Protein AF-0000000080646881 (afdb_homodimer)

Secondary structure (DSSP, 8-state):
-----HHHHHHTEEEEEEEEEEEEEESS--SSS-EEEEEEETTEEEEEEEHHHHHHHT------EEEEEEEETT----TTHHHHHHHHHHHTT---EEEE-SS-EEEEEEGGGHHHHHHHHHHHHHHHHHH-/-PPPPHHHHHHTEEEEEEEEEEEEEESS--SSS-EEEEEEETTEEEEEEEHHHHHHHT------EEEEEEEETT----TTHHHHHHHHHHHTT---EEEE-SS-EEEEEEGGGHHHHHHHHHHHHHHHHHH-

Nearest PDB structures (foldseek):
  1zvp-assembly1_A  TM=8.746E-01  e=1.236E-11  Vibrio cholerae
  1zvp-assembly2_B  TM=8.708E-01  e=2.633E-11  Vibrio cholerae
  1zvp-assembly2_C  TM=8.096E-01  e=7.080E-11  Vibrio cholerae
  1zvp-assembly1_D  TM=7.931E-01  e=1.064E-10  Vibrio cholerae
  1zhv-assembly1_A  TM=7.253E-01  e=2.414E-05  Agrobacterium fabrum str. C58

Organism: NCBI:txid888439

InterPro domains:
  IPR018717 Domain of unknown function DUF2241 [PF10000] (5-64)
  IPR027795 CASTOR, ACT domain [PF13840] (68-123)
  IPR045865 ACT-like domain [SSF55021] (4-60)
  IPR045865 ACT-like domain [SSF55021] (65-125)

Sequence (264 aa):
MSPINLDQMLARLDAKIQGEYIYLVSSRIPKDVHVFATVAEDEGTTCVIAREDAEAAGYQITDIYTRITLRVESSPQAVGLTSAVAQALSARSIPCNVIAGFYHDHIFVPKRMTDDAIELLRDLSKQAQGWLMSPINLDQMLARLDAKIQGEYIYLVSSRIPKDVHVFATVAEDEGTTCVIAREDAEAAGYQITDIYTRITLRVESSPQAVGLTSAVAQALSARSIPCNVIAGFYHDHIFVPKRMTDDAIELLRDLSKQAQGWL

Radius of gyration: 17.88 Å; Cα contacts (8 Å, |Δi|>4): 532; chains: 2; bounding box: 49×45×44 Å

Solvent-accessible surface area (backbone atoms only — not comparable to full-atom values): 14361 Å² total; per-residue (Å²): 129,80,74,79,48,60,54,57,45,36,39,41,48,46,77,38,80,74,50,49,28,30,81,40,77,35,93,62,83,72,83,89,43,61,61,40,30,38,28,59,47,96,93,38,29,23,34,33,26,38,40,70,42,38,52,75,72,64,48,87,81,83,65,54,23,28,34,34,38,47,38,43,72,96,39,76,95,58,66,47,54,66,29,52,51,40,37,56,34,37,77,69,71,40,51,69,44,40,42,49,44,83,82,41,41,33,35,34,28,49,46,93,44,43,69,61,49,54,51,49,54,51,49,49,16,51,54,28,49,70,76,102,127,78,77,80,49,60,53,56,46,35,38,41,49,47,76,39,80,74,51,49,27,30,82,42,76,35,92,61,82,72,83,88,43,63,61,40,29,38,30,58,47,97,93,38,29,23,33,33,26,39,39,70,43,37,52,75,72,64,50,89,82,83,63,53,22,29,34,33,37,47,37,44,73,97,43,75,92,59,68,46,54,66,27,51,51,41,37,56,35,37,77,69,71,42,50,67,43,41,41,51,45,83,74,40,42,33,34,35,30,48,47,92,43,42,68,62,50,55,51,49,53,50,49,51,15,52,51,26,49,70,74,103

pLDDT: mean 90.19, std 11.17, range [36.62, 98.62]

Structure (mmCIF, N/CA/C/O backbone):
data_AF-0000000080646881-model_v1
#
loop_
_entity.id
_entity.type
_entity.pdbx_description
1 polymer 'Uncharacterized protein'
#
loop_
_atom_site.group_PDB
_atom_site.id
_atom_site.type_symbol
_atom_site.label_atom_id
_atom_site.label_alt_id
_atom_site.label_comp_id
_atom_site.label_asym_id
_atom_site.label_entity_id
_atom_site.label_seq_id
_atom_site.pdbx_PDB_ins_code
_atom_site.Cartn_x
_atom_site.Cartn_y
_atom_site.Cartn_z
_atom_site.occupancy
_atom_site.B_iso_or_equiv
_atom_site.auth_seq_id
_atom_site.auth_comp_id
_atom_site.auth_asym_id
_atom_site.auth_atom_id
_atom_site.pdbx_PDB_model_num
ATOM 1 N N . MET A 1 1 ? -4.984 -14.445 -24.844 1 39.31 1 MET A N 1
ATOM 2 C CA . MET A 1 1 ? -3.914 -13.453 -24.828 1 39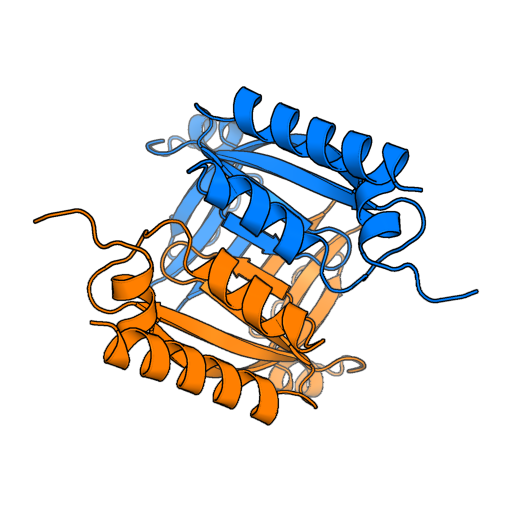.31 1 MET A CA 1
ATOM 3 C C . MET A 1 1 ? -2.977 -13.695 -23.656 1 39.31 1 MET A C 1
ATOM 5 O O . MET A 1 1 ? -3.424 -14.031 -22.562 1 39.31 1 MET A O 1
ATOM 9 N N . SER A 1 2 ? -1.68 -13.922 -24.016 1 50.12 2 SER A N 1
ATOM 10 C CA . SER A 1 2 ? -0.683 -14.289 -23.016 1 50.12 2 SER A CA 1
ATOM 11 C C . SER A 1 2 ? -0.692 -13.312 -21.844 1 50.12 2 SER A C 1
ATOM 13 O O . SER A 1 2 ? -0.994 -12.133 -22.016 1 50.12 2 SER A O 1
ATOM 15 N N . PRO A 1 3 ? -0.719 -13.711 -20.672 1 59.38 3 PRO A N 1
ATOM 16 C CA . PRO A 1 3 ? -0.721 -12.812 -19.531 1 59.38 3 PRO A CA 1
ATOM 17 C C . PRO A 1 3 ? 0.369 -11.742 -19.609 1 59.38 3 PRO A C 1
ATOM 19 O O . PRO A 1 3 ? 1.454 -12.008 -20.125 1 59.38 3 PRO A O 1
ATOM 22 N N . ILE A 1 4 ? -0.128 -10.5 -19.609 1 63.47 4 ILE A N 1
ATOM 23 C CA . ILE A 1 4 ? 0.809 -9.383 -19.656 1 63.47 4 ILE A CA 1
ATOM 24 C C . ILE A 1 4 ? 1.905 -9.586 -18.625 1 63.47 4 ILE A C 1
ATOM 26 O O . ILE A 1 4 ? 1.622 -9.938 -17.469 1 63.47 4 ILE A O 1
ATOM 30 N N . ASN A 1 5 ? 3.104 -9.742 -19.172 1 81.88 5 ASN A N 1
ATOM 31 C CA . ASN A 1 5 ? 4.215 -9.859 -18.234 1 81.88 5 ASN A CA 1
ATOM 32 C C . ASN A 1 5 ? 4.625 -8.5 -17.672 1 81.88 5 ASN A C 1
ATOM 34 O O . ASN A 1 5 ? 4.039 -7.477 -18.031 1 81.88 5 ASN A O 1
ATOM 38 N N . LEU A 1 6 ? 5.48 -8.453 -16.734 1 86.06 6 LEU A N 1
ATOM 39 C CA . LEU A 1 6 ? 5.879 -7.262 -15.992 1 86.06 6 LEU A CA 1
ATOM 40 C C . LEU A 1 6 ? 6.383 -6.176 -16.938 1 86.06 6 LEU A C 1
ATOM 42 O O . LEU A 1 6 ? 6.039 -5.004 -16.781 1 86.06 6 LEU A O 1
ATOM 46 N N . ASP A 1 7 ? 7.238 -6.582 -17.906 1 88 7 ASP A N 1
ATOM 47 C CA . ASP A 1 7 ? 7.797 -5.613 -18.844 1 88 7 ASP A CA 1
ATOM 48 C C . ASP A 1 7 ? 6.695 -4.918 -19.641 1 88 7 ASP A C 1
ATOM 50 O O . ASP A 1 7 ? 6.766 -3.711 -19.891 1 88 7 ASP A O 1
ATOM 54 N N . GLN A 1 8 ? 5.75 -5.664 -19.984 1 88.19 8 GLN A N 1
ATOM 55 C CA . GLN A 1 8 ? 4.621 -5.094 -20.703 1 88.19 8 GLN A CA 1
ATOM 56 C C . GLN A 1 8 ? 3.822 -4.137 -19.828 1 88.19 8 GLN A C 1
ATOM 58 O O . GLN A 1 8 ? 3.385 -3.08 -20.281 1 88.19 8 GLN A O 1
ATOM 63 N N . MET A 1 9 ? 3.658 -4.527 -18.578 1 88 9 MET A N 1
ATOM 64 C CA . MET A 1 9 ? 2.934 -3.672 -17.641 1 88 9 MET A CA 1
ATOM 65 C C . MET A 1 9 ? 3.674 -2.357 -17.422 1 88 9 MET A C 1
ATOM 67 O O . MET A 1 9 ? 3.068 -1.284 -17.453 1 88 9 MET A O 1
ATOM 71 N N . LEU A 1 10 ? 4.988 -2.441 -17.312 1 91 10 LEU A N 1
ATOM 72 C CA . LEU A 1 10 ? 5.812 -1.263 -17.062 1 91 10 LEU A CA 1
ATOM 73 C C . LEU A 1 10 ? 5.812 -0.335 -18.266 1 91 10 LEU A C 1
ATOM 75 O O . LEU A 1 10 ? 5.805 0.889 -18.125 1 91 10 LEU A O 1
ATOM 79 N N . ALA A 1 11 ? 5.785 -0.956 -19.406 1 91.75 11 ALA A N 1
ATOM 80 C CA . ALA A 1 11 ? 5.812 -0.173 -20.641 1 91.75 11 ALA A CA 1
ATOM 81 C C . ALA A 1 11 ? 4.543 0.66 -20.797 1 91.75 11 ALA A C 1
ATOM 83 O O . ALA A 1 11 ? 4.543 1.683 -21.484 1 91.75 11 ALA A O 1
ATOM 84 N N . ARG A 1 12 ? 3.537 0.153 -20.109 1 89.88 12 ARG A N 1
ATOM 85 C CA . ARG A 1 12 ? 2.246 0.82 -20.234 1 89.88 12 ARG A CA 1
ATOM 86 C C . ARG A 1 12 ? 1.919 1.621 -18.984 1 89.88 12 ARG A C 1
ATOM 88 O O . ARG A 1 12 ? 0.794 2.098 -18.828 1 89.88 12 ARG A O 1
ATOM 95 N N . LEU A 1 13 ? 2.881 1.751 -18.125 1 91.75 13 LEU A N 1
ATOM 96 C CA . LEU A 1 13 ? 2.684 2.469 -16.875 1 91.75 13 LEU A CA 1
ATOM 97 C C . LEU A 1 13 ? 2.387 3.941 -17.125 1 91.75 13 LEU A C 1
ATOM 99 O O . LEU A 1 13 ? 3.148 4.621 -17.828 1 91.75 13 LEU A O 1
ATOM 103 N N . ASP A 1 14 ? 1.276 4.402 -16.672 1 93.06 14 ASP A N 1
ATOM 104 C CA . ASP A 1 14 ? 0.88 5.809 -16.656 1 93.06 14 ASP A CA 1
ATOM 105 C C . ASP A 1 14 ? 0.831 6.352 -15.227 1 93.06 14 ASP A C 1
ATOM 107 O O . ASP A 1 14 ? -0.216 6.312 -14.578 1 93.06 14 ASP A O 1
ATOM 111 N N . ALA A 1 15 ? 1.979 6.938 -14.766 1 95.06 15 ALA A N 1
ATOM 112 C CA . ALA A 1 15 ? 2.084 7.531 -13.438 1 95.06 15 ALA A CA 1
ATOM 113 C C . ALA A 1 15 ? 1.629 8.984 -13.453 1 95.06 15 ALA A C 1
ATOM 115 O O . ALA A 1 15 ? 2.156 9.805 -14.211 1 95.06 15 ALA A O 1
ATOM 116 N N . LYS A 1 16 ? 0.647 9.328 -12.602 1 96.38 16 LYS A N 1
ATOM 117 C CA . LYS A 1 16 ? 0.09 10.672 -12.602 1 96.38 16 LYS A CA 1
ATOM 118 C C . LYS A 1 16 ? 0.148 11.289 -11.203 1 96.38 16 LYS A C 1
ATOM 120 O O . LYS A 1 16 ? -0.252 10.656 -10.227 1 96.38 16 LYS A O 1
ATOM 125 N N . ILE A 1 17 ? 0.619 12.477 -11.195 1 98.06 17 ILE A N 1
ATOM 126 C CA . ILE A 1 17 ? 0.58 13.227 -9.953 1 98.06 17 ILE A CA 1
ATOM 127 C C . ILE A 1 17 ? -0.851 13.68 -9.664 1 98.06 17 ILE A C 1
ATOM 129 O O . ILE A 1 17 ? -1.515 14.25 -10.531 1 98.06 17 ILE A O 1
ATOM 133 N N . GLN A 1 18 ? -1.296 13.375 -8.398 1 97.62 18 GLN A N 1
ATOM 134 C CA . GLN A 1 18 ? -2.693 13.648 -8.078 1 97.62 18 GLN A CA 1
ATOM 135 C C . GLN A 1 18 ? -2.811 14.586 -6.879 1 97.62 18 GLN A C 1
ATOM 137 O O . GLN A 1 18 ? -3.846 14.625 -6.215 1 97.62 18 GLN A O 1
ATOM 142 N N . GLY A 1 19 ? -1.722 15.32 -6.52 1 97.5 19 GLY A N 1
ATOM 143 C CA . GLY A 1 19 ? -1.833 16.328 -5.473 1 97.5 19 GLY A CA 1
ATOM 144 C C . GLY A 1 19 ? -0.954 16.031 -4.273 1 97.5 19 GLY A C 1
ATOM 145 O O . GLY A 1 19 ? -0.146 15.102 -4.301 1 97.5 19 GLY A O 1
ATOM 146 N N . GLU A 1 20 ? -1.084 16.906 -3.273 1 98.25 20 GLU A N 1
ATOM 147 C CA . GLU A 1 20 ? -0.304 16.812 -2.043 1 98.25 20 GLU A CA 1
ATOM 148 C C . GLU A 1 20 ? -1.178 16.391 -0.866 1 98.25 20 GLU A C 1
ATOM 150 O O . GLU A 1 20 ? -2.324 16.828 -0.747 1 98.25 20 GLU A O 1
ATOM 155 N N . TYR A 1 21 ? -0.575 15.578 -0.083 1 98.25 21 TYR A N 1
ATOM 156 C CA . TYR A 1 21 ? -1.345 14.984 1.002 1 98.25 21 TYR A CA 1
ATOM 157 C C . TYR A 1 21 ? -0.527 14.93 2.287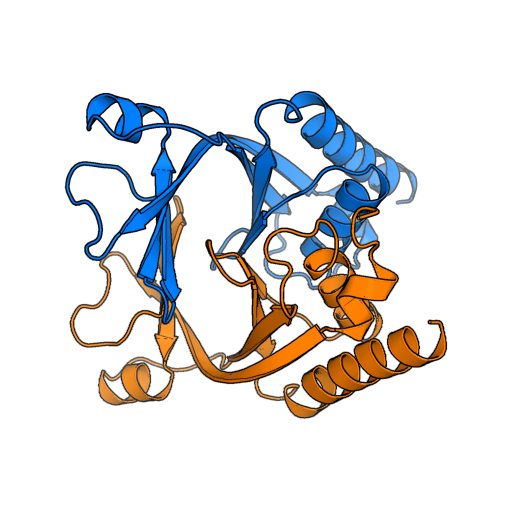 1 98.25 21 TYR A C 1
ATOM 159 O O . TYR A 1 21 ? 0.698 15.07 2.256 1 98.25 21 TYR A O 1
ATOM 167 N N . ILE A 1 22 ? -1.232 14.734 3.439 1 97 22 ILE A N 1
ATOM 168 C CA . ILE A 1 22 ? -0.615 14.5 4.742 1 97 22 ILE A CA 1
ATOM 169 C C . ILE A 1 22 ? -1.229 13.266 5.391 1 97 22 ILE A C 1
ATOM 171 O O . ILE A 1 22 ? -2.342 12.859 5.047 1 97 22 ILE A O 1
ATOM 175 N N . TYR A 1 23 ? -0.431 12.617 6.227 1 96.06 23 TYR A N 1
ATOM 176 C CA . TYR A 1 23 ? -0.924 11.578 7.121 1 96.06 23 TYR A CA 1
ATOM 177 C C . TYR A 1 23 ? -1.263 12.148 8.492 1 96.06 23 TYR A C 1
ATOM 179 O O . TYR A 1 23 ? -0.406 12.734 9.156 1 96.06 23 TYR A O 1
ATOM 187 N N . LEU A 1 24 ? -2.482 12.008 8.828 1 93.56 24 LEU A N 1
ATOM 188 C CA . LEU A 1 24 ? -2.971 12.422 10.141 1 93.56 24 LEU A CA 1
ATOM 189 C C . LEU A 1 24 ? -3.492 11.227 10.93 1 93.56 24 LEU A C 1
ATOM 191 O O . LEU A 1 24 ? -4.188 10.375 10.375 1 93.56 24 LEU A O 1
ATOM 195 N N . VAL A 1 25 ? -3.064 11.109 12.18 1 92.88 25 VAL A N 1
ATOM 196 C CA . VAL A 1 25 ? -3.641 10.086 13.047 1 92.88 25 VAL A CA 1
ATOM 197 C C . VAL A 1 25 ? -4.707 10.711 13.945 1 92.88 25 VAL A C 1
ATOM 199 O O . VAL A 1 25 ? -4.461 11.742 14.586 1 92.88 25 VAL A O 1
ATOM 202 N N . SER A 1 26 ? -5.824 10.164 13.844 1 88.75 26 SER A N 1
ATOM 203 C CA . SER A 1 26 ? -6.934 10.695 14.617 1 88.75 26 SER A CA 1
ATOM 204 C C . SER A 1 26 ? -7.801 9.578 15.188 1 88.75 26 SER A C 1
ATOM 206 O O . SER A 1 26 ? -7.77 8.445 14.695 1 88.75 26 SER A O 1
ATOM 208 N N . SER A 1 27 ? -8.492 9.875 16.25 1 85.25 27 SER A N 1
ATOM 209 C CA . SER A 1 27 ? -9.445 8.938 16.828 1 85.25 27 SER A CA 1
ATOM 210 C C . SER A 1 27 ? -10.742 8.906 16.031 1 85.25 27 SER A C 1
ATOM 212 O O . SER A 1 27 ? -11.492 7.926 16.078 1 85.25 27 SER A O 1
ATOM 214 N N . ARG A 1 28 ? -11.047 10.023 15.422 1 81.94 28 ARG A N 1
ATOM 215 C CA . ARG A 1 28 ? -12.227 10.109 14.578 1 81.94 28 ARG A CA 1
ATOM 216 C C . ARG A 1 28 ? -11.867 10.625 13.188 1 81.94 28 ARG A C 1
ATOM 218 O O . ARG A 1 28 ? -11.023 11.516 13.047 1 81.94 28 ARG A O 1
ATOM 225 N N . ILE A 1 29 ? -12.508 10.039 12.164 1 81.94 29 ILE A N 1
ATOM 226 C CA . ILE A 1 29 ? -12.297 10.508 10.797 1 81.94 29 ILE A CA 1
ATOM 227 C C . ILE A 1 29 ? -12.844 11.922 10.648 1 81.94 29 ILE A C 1
ATOM 229 O O . ILE A 1 29 ? -14.008 12.18 10.953 1 81.94 29 ILE A O 1
ATOM 233 N N . PRO A 1 30 ? -11.992 12.773 10.219 1 84.38 30 PRO A N 1
ATOM 234 C CA . PRO A 1 30 ? -12.477 14.141 10.008 1 84.38 30 PRO A CA 1
ATOM 235 C C . PRO A 1 30 ? -13.625 14.211 9.008 1 84.38 30 PRO A C 1
ATOM 237 O O . PRO A 1 30 ? -13.602 13.523 7.98 1 84.38 30 PRO A O 1
ATOM 240 N N . LYS A 1 31 ? -14.656 15.016 9.297 1 80.44 31 LYS A N 1
ATOM 241 C CA . LYS A 1 31 ? -15.844 15.078 8.445 1 80.44 31 LYS A CA 1
ATOM 242 C C . LYS A 1 31 ? -15.789 16.281 7.516 1 80.44 31 LYS A C 1
ATOM 244 O O . LYS A 1 31 ? -16.484 16.328 6.504 1 80.44 31 LYS A O 1
ATOM 249 N N . ASP A 1 32 ? -14.961 17.188 7.734 1 83.5 32 ASP A N 1
ATOM 250 C CA . ASP A 1 32 ? -14.992 18.438 6.977 1 83.5 32 ASP A CA 1
ATOM 251 C C . ASP A 1 32 ? -13.82 18.531 6.008 1 83.5 32 ASP A C 1
ATOM 253 O O . ASP A 1 32 ? -13.477 19.609 5.531 1 83.5 32 ASP A O 1
ATOM 257 N N . VAL A 1 33 ? -13.203 17.422 5.824 1 88.56 33 VAL A N 1
ATOM 258 C CA . VAL A 1 33 ? -12.078 17.422 4.898 1 88.56 33 VAL A CA 1
ATOM 259 C C . VAL A 1 33 ? -12.195 16.234 3.941 1 88.56 33 VAL A C 1
ATOM 261 O O . VAL A 1 33 ? -12.883 15.258 4.234 1 88.56 33 VAL A O 1
ATOM 264 N N . HIS A 1 34 ? -11.555 16.344 2.805 1 90.69 34 HIS A N 1
ATOM 265 C CA . HIS A 1 34 ? -11.461 15.234 1.873 1 90.69 34 HIS A CA 1
ATOM 266 C C . HIS A 1 34 ? -10.453 14.195 2.354 1 90.69 34 HIS A C 1
ATOM 268 O O . HIS A 1 34 ? -9.25 14.453 2.365 1 90.69 34 HIS A O 1
ATOM 274 N N . VAL A 1 35 ? -10.93 13.078 2.777 1 94.94 35 VAL A N 1
ATOM 275 C CA . VAL A 1 35 ? -10.078 11.969 3.197 1 94.94 35 VAL A CA 1
ATOM 276 C C . VAL A 1 35 ? -9.898 10.992 2.039 1 94.94 35 VAL A C 1
ATOM 278 O O . VAL A 1 35 ? -10.859 10.344 1.612 1 94.94 35 VAL A O 1
ATOM 281 N N . PHE A 1 36 ? -8.734 10.906 1.58 1 97.31 36 PHE A N 1
ATOM 282 C CA . PHE A 1 36 ? -8.461 10.031 0.447 1 97.31 36 PHE A CA 1
ATOM 283 C C . PHE A 1 36 ? -8.414 8.57 0.889 1 97.31 36 PHE A C 1
ATOM 285 O O . PHE A 1 36 ? -8.922 7.691 0.189 1 97.31 36 PHE A O 1
ATOM 292 N N . ALA A 1 37 ? -7.809 8.344 2.039 1 97.88 37 ALA A N 1
ATOM 293 C CA . ALA A 1 37 ? -7.672 6.98 2.545 1 97.88 37 ALA A CA 1
ATOM 294 C C . ALA A 1 37 ? -7.668 6.961 4.07 1 97.88 37 ALA A C 1
ATOM 296 O O . ALA A 1 37 ? -7.262 7.934 4.711 1 97.88 37 ALA A O 1
ATOM 297 N N . THR A 1 38 ? -8.125 5.914 4.641 1 97.06 38 THR A N 1
ATOM 298 C CA . THR A 1 38 ? -8.008 5.645 6.066 1 97.06 38 THR A CA 1
ATOM 299 C C . THR A 1 38 ? -7.414 4.258 6.309 1 97.06 38 THR A C 1
ATOM 301 O O . THR A 1 38 ? -7.566 3.359 5.48 1 97.06 38 THR A O 1
ATOM 304 N N . VAL A 1 39 ? -6.734 4.121 7.371 1 97.62 39 VAL A N 1
ATOM 305 C CA . VAL A 1 39 ? -6.246 2.838 7.871 1 97.62 39 VAL A CA 1
ATOM 306 C C . VAL A 1 39 ? -6.492 2.744 9.375 1 97.62 39 VAL A C 1
ATOM 308 O O . VAL A 1 39 ? -5.926 3.512 10.156 1 97.62 39 VAL A O 1
ATOM 311 N N . ALA A 1 40 ? -7.324 1.759 9.781 1 96.38 40 ALA A N 1
ATOM 312 C CA . ALA A 1 40 ? -7.656 1.574 11.195 1 96.38 40 ALA A CA 1
ATOM 313 C C . ALA A 1 40 ? -6.633 0.679 11.883 1 96.38 40 ALA A C 1
ATOM 315 O O . ALA A 1 40 ? -6.73 -0.549 11.82 1 96.38 40 ALA A O 1
ATOM 316 N N . GLU A 1 41 ? -5.66 1.257 12.531 1 94 41 GLU A N 1
ATOM 317 C CA . GLU A 1 41 ? -4.645 0.516 13.273 1 94 41 GLU A CA 1
ATOM 318 C C . GLU A 1 41 ? -4.938 0.529 14.773 1 94 41 GLU A C 1
ATOM 320 O O . GLU A 1 41 ? -5.773 1.307 15.242 1 94 41 GLU A O 1
ATOM 325 N N . ASP A 1 42 ? -4.285 -0.355 15.469 1 91.62 42 ASP A N 1
ATOM 326 C CA . ASP A 1 42 ? -4.488 -0.441 16.906 1 91.62 42 ASP A CA 1
ATOM 327 C C . ASP A 1 42 ? -4.125 0.875 17.594 1 91.62 42 ASP A C 1
ATOM 329 O O . ASP A 1 42 ? -4.773 1.274 18.562 1 91.62 42 ASP A O 1
ATOM 333 N N . GLU A 1 43 ? -3.131 1.595 17.094 1 91.75 43 GLU A N 1
ATOM 334 C CA . GLU A 1 43 ? -2.6 2.814 17.688 1 91.75 43 GLU A CA 1
ATOM 335 C C . GLU A 1 43 ? -3.488 4.016 17.375 1 91.75 43 GLU A C 1
ATOM 337 O O . GLU A 1 43 ? -3.406 5.047 18.047 1 91.75 43 GLU A O 1
ATOM 342 N N . GLY A 1 44 ? -4.355 3.895 16.375 1 93.38 44 GLY A N 1
ATOM 343 C CA . GLY A 1 44 ? -5.227 4.957 15.898 1 93.38 44 GLY A CA 1
ATOM 344 C C . GLY A 1 44 ? -5.555 4.836 14.422 1 93.38 44 GLY A C 1
ATOM 345 O O . GLY A 1 44 ? -5.027 3.965 13.734 1 93.38 44 GLY A O 1
ATOM 346 N N . THR A 1 45 ? -6.461 5.684 14 1 95.19 45 THR A N 1
ATOM 347 C CA . THR A 1 45 ? -6.844 5.672 12.594 1 95.19 45 THR A CA 1
ATOM 348 C C . THR A 1 45 ? -6.004 6.668 11.797 1 95.19 45 THR A C 1
ATOM 350 O O . THR A 1 45 ? -5.977 7.859 12.109 1 95.19 45 THR A O 1
ATOM 353 N N . THR A 1 46 ? -5.281 6.145 10.828 1 96.44 46 THR A N 1
ATOM 354 C CA . THR A 1 46 ? -4.57 6.992 9.875 1 96.44 46 THR A CA 1
ATOM 355 C C . THR A 1 46 ? -5.539 7.59 8.859 1 96.44 46 THR A C 1
ATOM 357 O O . THR A 1 46 ? -6.367 6.875 8.289 1 96.44 46 THR A O 1
ATOM 360 N N . CYS A 1 47 ? -5.477 8.867 8.68 1 96.44 47 CYS A N 1
ATOM 361 C CA . CYS A 1 47 ? -6.219 9.562 7.637 1 96.44 47 CYS A CA 1
ATOM 362 C C . CYS A 1 47 ? -5.266 10.266 6.672 1 96.44 47 CYS A C 1
ATOM 364 O O . CYS A 1 47 ? -4.426 11.062 7.09 1 96.44 47 CYS A O 1
ATOM 366 N N . VAL A 1 48 ? -5.355 9.898 5.422 1 97.38 48 VAL A N 1
ATOM 367 C CA . VAL A 1 48 ? -4.609 10.57 4.367 1 97.38 48 VAL A CA 1
ATOM 368 C C . VAL A 1 48 ? -5.469 11.664 3.742 1 97.38 48 VAL A C 1
ATOM 370 O O . VAL A 1 48 ? -6.461 11.375 3.07 1 97.38 48 VAL A O 1
ATOM 373 N N . ILE A 1 49 ? -5.074 12.867 3.967 1 96.81 49 ILE A N 1
ATOM 374 C CA . ILE A 1 49 ? -5.941 14 3.658 1 96.81 49 ILE A CA 1
ATOM 375 C C . ILE A 1 49 ? -5.203 14.977 2.744 1 96.81 49 ILE A C 1
ATOM 377 O O . ILE A 1 49 ? -3.994 15.164 2.877 1 96.81 49 ILE A O 1
ATOM 381 N N . ALA A 1 50 ? -5.996 15.57 1.848 1 96.75 50 ALA A N 1
ATOM 382 C CA . ALA A 1 50 ? -5.41 16.594 0.993 1 96.75 50 ALA A CA 1
ATOM 383 C C . ALA A 1 50 ? -4.828 17.734 1.825 1 96.75 50 ALA A C 1
ATOM 385 O O . ALA A 1 50 ? -5.449 18.188 2.787 1 96.75 50 ALA A O 1
ATOM 386 N N . ARG A 1 51 ? -3.639 18.156 1.416 1 96.5 51 ARG A N 1
ATOM 387 C CA . ARG A 1 51 ? -2.924 19.188 2.162 1 96.5 51 ARG A CA 1
ATOM 388 C C . ARG A 1 51 ? -3.766 20.453 2.287 1 96.5 51 ARG A C 1
ATOM 390 O O . ARG A 1 51 ? -3.871 21.031 3.371 1 96.5 51 ARG A O 1
ATOM 397 N N . GLU A 1 52 ? -4.367 20.875 1.212 1 95.25 52 GLU A N 1
ATOM 398 C CA . GLU A 1 52 ? -5.148 22.109 1.205 1 95.25 52 GLU A CA 1
ATOM 399 C C . GLU A 1 52 ? -6.312 22.031 2.188 1 95.25 52 GLU A C 1
ATOM 401 O O . GLU A 1 52 ? -6.609 23 2.889 1 95.25 52 GLU A O 1
ATOM 406 N N . ASP A 1 53 ? -6.934 20.875 2.244 1 94.88 53 ASP A N 1
ATOM 407 C CA . ASP A 1 53 ? -8.039 20.688 3.172 1 94.88 53 ASP A CA 1
ATOM 408 C C . ASP A 1 53 ? -7.555 20.703 4.621 1 94.88 53 ASP A C 1
ATOM 410 O O . ASP A 1 53 ? -8.219 21.266 5.496 1 94.88 53 ASP A O 1
ATOM 414 N N . ALA A 1 54 ? -6.445 20.047 4.84 1 93.12 54 ALA A N 1
ATOM 415 C CA . ALA A 1 54 ? -5.863 20.016 6.18 1 93.12 54 ALA A CA 1
ATOM 416 C C . ALA A 1 54 ? -5.52 21.422 6.66 1 93.12 54 ALA A C 1
ATOM 418 O O . ALA A 1 54 ? -5.805 21.781 7.809 1 93.12 54 ALA A O 1
ATOM 419 N N . GLU A 1 55 ? -4.93 22.172 5.777 1 93 55 GLU A N 1
ATOM 420 C CA . GLU A 1 55 ? -4.574 23.562 6.105 1 93 55 GLU A CA 1
ATOM 421 C C . GLU A 1 55 ? -5.816 24.375 6.434 1 93 55 GLU A C 1
ATOM 423 O O . GLU A 1 55 ? -5.832 25.125 7.422 1 93 55 GLU A O 1
ATOM 428 N N . ALA A 1 56 ? -6.777 24.234 5.621 1 93.06 56 ALA A N 1
ATOM 429 C CA . ALA A 1 56 ? -8.016 24.969 5.816 1 93.06 56 ALA A CA 1
ATOM 430 C C . ALA A 1 56 ? -8.68 24.609 7.145 1 93.06 56 ALA A C 1
ATOM 432 O O . ALA A 1 56 ? -9.305 25.453 7.785 1 93.06 56 ALA A O 1
ATOM 433 N N . ALA A 1 57 ? -8.5 23.344 7.547 1 91.44 57 ALA A N 1
ATOM 434 C CA . ALA A 1 57 ? -9.117 22.859 8.781 1 91.44 57 ALA A CA 1
ATOM 435 C C . ALA A 1 57 ? -8.25 23.172 9.992 1 91.44 57 ALA A C 1
ATOM 437 O O . ALA A 1 57 ? -8.633 22.891 11.133 1 91.44 57 ALA A O 1
ATOM 438 N N . GLY A 1 58 ? -7.016 23.641 9.773 1 91.06 58 GLY A N 1
ATOM 439 C CA . GLY A 1 58 ? -6.172 24.125 10.859 1 91.06 58 GLY A CA 1
ATOM 440 C C . GLY A 1 58 ? -5.254 23.047 11.414 1 91.06 58 GLY A C 1
ATOM 441 O O . GLY A 1 58 ? -4.746 23.172 12.531 1 91.06 58 GLY A O 1
ATOM 442 N N . TYR A 1 59 ? -5.141 22.031 10.648 1 88.69 59 TYR A N 1
ATOM 443 C CA . TYR A 1 59 ? -4.219 21 11.102 1 88.69 59 TYR A CA 1
ATOM 444 C C . TYR A 1 59 ? -2.771 21.422 10.906 1 88.69 59 TYR A C 1
ATOM 446 O O . TYR A 1 59 ? -2.457 22.141 9.953 1 88.69 59 TYR A O 1
ATOM 4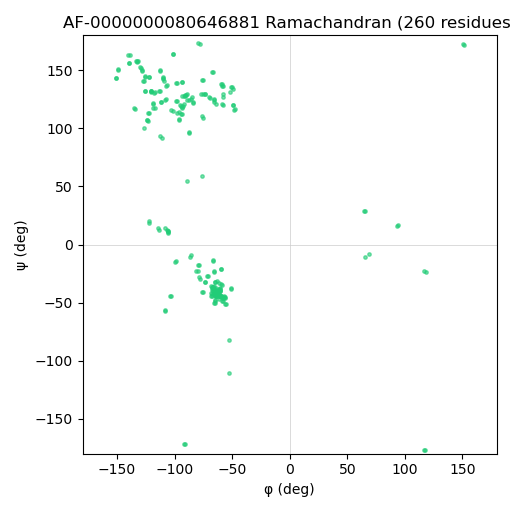54 N N . GLN A 1 60 ? -1.966 21.016 11.938 1 89.25 60 GLN A N 1
ATOM 455 C CA . GLN A 1 60 ? -0.534 21.234 11.758 1 89.25 60 GLN A CA 1
ATOM 456 C C . GLN A 1 60 ? 0.028 20.297 10.688 1 89.25 60 GLN A C 1
ATOM 458 O O . GLN A 1 60 ? -0.188 19.078 10.742 1 89.25 60 GLN A O 1
ATOM 463 N N . ILE A 1 61 ? 0.713 20.906 9.711 1 88.75 61 ILE A N 1
ATOM 464 C CA . ILE A 1 61 ? 1.275 20.141 8.609 1 88.75 61 ILE A CA 1
ATOM 465 C C . ILE A 1 61 ? 2.779 19.969 8.812 1 88.75 61 ILE A C 1
ATOM 467 O O . ILE A 1 61 ? 3.516 20.953 8.906 1 88.75 61 ILE A O 1
ATOM 471 N N . THR A 1 62 ? 3.242 18.812 8.992 1 85.88 62 THR A N 1
ATOM 472 C CA . THR A 1 62 ? 4.664 18.562 9.203 1 85.88 62 THR A CA 1
ATOM 473 C C . THR A 1 62 ? 5.285 17.891 7.984 1 85.88 62 THR A C 1
ATOM 475 O O . THR A 1 62 ? 6.238 18.406 7.398 1 85.88 62 THR A O 1
ATOM 478 N N . ASP A 1 63 ? 4.758 16.734 7.57 1 94.81 63 ASP A N 1
ATOM 479 C CA . ASP A 1 63 ? 5.254 16 6.414 1 94.81 63 ASP A CA 1
ATOM 480 C C . ASP A 1 63 ? 4.238 16.016 5.277 1 94.81 63 ASP A C 1
ATOM 482 O O . ASP A 1 63 ? 3.068 15.68 5.477 1 94.81 63 ASP A O 1
ATOM 486 N N . ILE A 1 64 ? 4.734 16.531 4.125 1 97.69 64 ILE A N 1
ATOM 487 C CA . ILE A 1 64 ? 3.879 16.578 2.943 1 97.69 64 ILE A CA 1
ATOM 488 C C . ILE A 1 64 ? 4.324 15.523 1.937 1 97.69 64 ILE A C 1
ATOM 490 O O . ILE A 1 64 ? 5.523 15.336 1.712 1 97.69 64 ILE A O 1
ATOM 494 N N . TYR A 1 65 ? 3.311 14.875 1.4 1 98.12 65 TYR A N 1
ATOM 495 C CA . TYR A 1 65 ? 3.572 13.844 0.402 1 98.12 65 TYR A CA 1
ATOM 496 C C . TYR A 1 65 ? 2.861 14.164 -0.908 1 98.12 65 TYR A C 1
ATOM 498 O O . TYR A 1 65 ? 1.759 14.719 -0.906 1 98.12 65 TYR A O 1
ATOM 506 N N . THR A 1 66 ? 3.512 13.836 -1.949 1 98.56 66 THR A N 1
ATOM 507 C CA . THR A 1 66 ? 2.859 13.836 -3.254 1 98.56 66 THR A CA 1
ATOM 508 C C . THR A 1 66 ? 2.264 12.469 -3.566 1 98.56 66 THR A C 1
ATOM 510 O O . THR A 1 66 ? 2.943 11.445 -3.445 1 98.56 66 THR A O 1
ATOM 513 N N . ARG A 1 67 ? 1.003 12.484 -3.918 1 98.56 67 ARG A N 1
ATOM 514 C CA . ARG A 1 67 ? 0.36 11.258 -4.375 1 98.56 67 ARG A CA 1
ATOM 515 C C . ARG A 1 67 ? 0.592 11.039 -5.867 1 98.56 67 ARG A C 1
ATOM 517 O O . ARG A 1 67 ? 0.354 11.938 -6.676 1 98.56 67 ARG A O 1
ATOM 524 N N . ILE A 1 68 ? 1.11 9.898 -6.219 1 97.88 68 ILE A N 1
ATOM 525 C CA . ILE A 1 68 ? 1.262 9.461 -7.605 1 97.88 68 ILE A CA 1
ATOM 526 C C . ILE A 1 68 ? 0.426 8.203 -7.844 1 97.88 68 ILE A C 1
ATOM 528 O O . ILE A 1 68 ? 0.641 7.176 -7.195 1 97.88 68 ILE A O 1
ATOM 532 N N . THR A 1 69 ? -0.537 8.234 -8.703 1 96.56 69 THR A N 1
ATOM 533 C CA . THR A 1 69 ? -1.379 7.094 -9.039 1 96.56 69 THR A CA 1
ATOM 534 C C . THR A 1 69 ? -0.786 6.312 -10.211 1 96.56 69 THR A C 1
ATOM 536 O O . THR A 1 69 ? -0.409 6.898 -11.227 1 96.56 69 THR A O 1
ATOM 539 N N . LEU A 1 70 ? -0.662 4.992 -10 1 94.31 70 LEU A N 1
ATOM 540 C CA . LEU A 1 70 ? -0.157 4.098 -11.039 1 94.31 70 LEU A CA 1
ATOM 541 C C . LEU A 1 70 ? -1.305 3.488 -11.836 1 94.31 70 LEU A C 1
ATOM 543 O O . LEU A 1 70 ? -2.125 2.75 -11.289 1 94.31 70 LEU A O 1
ATOM 547 N N . ARG A 1 71 ? -1.312 3.783 -13.086 1 89.31 71 ARG A N 1
ATOM 548 C CA . ARG A 1 71 ? -2.305 3.213 -13.992 1 89.31 71 ARG A CA 1
ATOM 549 C C . ARG A 1 71 ? -1.635 2.416 -15.102 1 89.31 71 ARG A C 1
ATOM 551 O O . ARG A 1 71 ? -0.554 2.781 -15.57 1 89.31 71 ARG A O 1
ATOM 558 N N . VAL A 1 72 ? -2.184 1.236 -15.258 1 82.69 72 VAL A N 1
ATOM 559 C CA . VAL A 1 72 ? -1.778 0.483 -16.438 1 82.69 72 VAL A CA 1
ATOM 560 C C . VAL A 1 72 ? -2.924 0.446 -17.438 1 82.69 72 VAL A C 1
ATOM 562 O O . VAL A 1 72 ? -4.051 0.078 -17.094 1 82.69 72 VAL A O 1
ATOM 565 N N . GLU A 1 73 ? -2.684 0.85 -18.516 1 74.06 73 GLU A N 1
ATOM 566 C CA . GLU A 1 73 ? -3.705 0.833 -19.562 1 74.06 73 GLU A CA 1
ATOM 567 C C . GLU A 1 73 ? -4.215 -0.583 -19.812 1 74.06 73 GLU A C 1
ATOM 569 O O . GLU A 1 73 ? -3.426 -1.516 -19.969 1 74.06 73 GLU A O 1
ATOM 574 N N . SER A 1 74 ? -5.508 -0.75 -19.812 1 58.19 74 SER A N 1
ATOM 575 C CA . SER A 1 74 ? -6.254 -1.93 -20.234 1 58.19 74 SER A CA 1
ATOM 576 C C . SER A 1 74 ? -5.98 -3.119 -19.328 1 58.19 74 SER A C 1
ATOM 578 O O . SER A 1 74 ? -6.312 -4.258 -19.656 1 58.19 74 SER A O 1
ATOM 580 N N . SER A 1 75 ? -5.066 -3.1 -18.484 1 56.53 75 SER A N 1
ATOM 581 C CA . SER A 1 75 ? -4.844 -4.277 -17.656 1 56.53 75 SER A CA 1
ATOM 582 C C . SER A 1 75 ? -4.93 -3.934 -16.172 1 56.53 75 SER A C 1
ATOM 584 O O . SER A 1 75 ? -4.293 -2.984 -15.711 1 56.53 75 SER A O 1
ATOM 586 N N . PRO A 1 76 ? -6.043 -4.391 -15.672 1 52.31 76 PRO A N 1
ATOM 587 C CA . PRO A 1 76 ? -6.027 -4.113 -14.234 1 52.31 76 PRO A CA 1
ATOM 588 C C . PRO A 1 76 ? -4.766 -4.633 -13.547 1 52.31 76 PRO A C 1
ATOM 590 O O . PRO A 1 76 ? -3.664 -4.145 -13.812 1 52.31 76 PRO A O 1
ATOM 593 N N . GLN A 1 77 ? -5.094 -5.785 -12.664 1 52.84 77 GLN A N 1
ATOM 594 C CA . GLN A 1 77 ? -4.445 -6.363 -11.492 1 52.84 77 GLN A CA 1
ATOM 595 C C . GLN A 1 77 ? -3.223 -7.18 -11.883 1 52.84 77 GLN A C 1
ATOM 597 O O . GLN A 1 77 ? -3.352 -8.297 -12.391 1 52.84 77 GLN A O 1
ATOM 602 N N . ALA A 1 78 ? -2.219 -6.496 -12.562 1 58.66 78 ALA A N 1
ATOM 603 C CA . ALA A 1 78 ? -1.111 -7.422 -12.797 1 58.66 78 ALA A CA 1
ATOM 604 C C . ALA A 1 78 ? -0.13 -7.398 -11.625 1 58.66 78 ALA A C 1
ATOM 606 O O . ALA A 1 78 ? 0.203 -6.332 -11.102 1 58.66 78 ALA A O 1
ATOM 607 N N . VAL A 1 79 ? 0.158 -8.492 -11.188 1 64.62 79 VAL A N 1
ATOM 608 C CA . VAL A 1 79 ? 1.07 -8.812 -10.094 1 64.62 79 VAL A CA 1
ATOM 609 C C . VAL A 1 79 ? 2.459 -8.258 -10.398 1 64.62 79 VAL A C 1
ATOM 611 O O . VAL A 1 79 ? 2.953 -8.391 -11.523 1 64.62 79 VAL A O 1
ATOM 614 N N . GLY A 1 80 ? 2.965 -7.422 -9.617 1 82.25 80 GLY A N 1
ATOM 615 C CA . GLY A 1 80 ? 4.379 -7.105 -9.711 1 82.25 80 GLY A CA 1
ATOM 616 C C . GLY A 1 80 ? 4.645 -5.648 -10.039 1 82.25 80 GLY A C 1
ATOM 617 O O . GLY A 1 80 ? 5.746 -5.145 -9.82 1 82.25 80 GLY A O 1
ATOM 618 N N . LEU A 1 81 ? 3.689 -4.945 -10.656 1 87.62 81 LEU A N 1
ATOM 619 C CA . LEU A 1 81 ? 3.953 -3.566 -11.055 1 87.62 81 LEU A CA 1
ATOM 620 C C . LEU A 1 81 ? 4.34 -2.717 -9.844 1 87.62 81 LEU A C 1
ATOM 622 O O . LEU A 1 81 ? 5.344 -2.002 -9.883 1 87.62 81 LEU A O 1
ATOM 626 N N . THR A 1 82 ? 3.562 -2.818 -8.812 1 88.94 82 THR A N 1
ATOM 627 C CA . THR A 1 82 ? 3.799 -2.01 -7.621 1 88.94 82 THR A CA 1
ATOM 628 C C . THR A 1 82 ? 5.137 -2.371 -6.98 1 88.94 82 THR A C 1
ATOM 630 O O . THR A 1 82 ? 5.875 -1.491 -6.531 1 88.94 82 THR A O 1
ATOM 633 N N . SER A 1 83 ? 5.469 -3.652 -6.965 1 91.62 83 SER A N 1
ATOM 634 C CA . SER A 1 83 ? 6.746 -4.094 -6.41 1 91.62 83 SER A CA 1
ATOM 635 C C . SER A 1 83 ? 7.918 -3.537 -7.207 1 91.62 83 SER A C 1
ATOM 637 O O . SER A 1 83 ? 8.914 -3.094 -6.633 1 91.62 83 SER A O 1
ATOM 639 N N . ALA A 1 84 ? 7.77 -3.537 -8.477 1 91.81 84 ALA A N 1
ATOM 640 C CA . ALA A 1 84 ? 8.828 -3.025 -9.344 1 91.81 84 ALA A CA 1
ATOM 641 C C . ALA A 1 84 ? 9.023 -1.525 -9.141 1 91.81 84 ALA A C 1
ATOM 643 O O . ALA A 1 84 ? 10.156 -1.048 -9.062 1 91.81 84 ALA A O 1
ATOM 644 N N . VAL A 1 85 ? 7.938 -0.845 -9.039 1 94.19 85 VAL A N 1
ATOM 645 C CA . VAL A 1 85 ? 7.973 0.601 -8.844 1 94.19 85 VAL A CA 1
ATOM 646 C C . VAL A 1 85 ? 8.602 0.925 -7.492 1 94.19 85 VAL A C 1
ATOM 648 O O . VAL A 1 85 ? 9.508 1.758 -7.402 1 94.19 85 VAL A O 1
ATOM 651 N N . ALA A 1 86 ? 8.148 0.249 -6.473 1 93.38 86 ALA A N 1
ATOM 652 C CA . ALA A 1 86 ? 8.68 0.481 -5.133 1 93.38 86 ALA A CA 1
ATOM 653 C C . ALA A 1 86 ? 10.172 0.183 -5.07 1 93.38 86 ALA A C 1
ATOM 655 O O . ALA A 1 86 ? 10.938 0.918 -4.438 1 93.38 86 ALA A O 1
ATOM 656 N N . GLN A 1 87 ? 10.578 -0.826 -5.762 1 92.62 87 GLN A N 1
ATOM 657 C CA . GLN A 1 87 ? 11.984 -1.198 -5.785 1 92.62 87 GLN A CA 1
ATOM 658 C C . GLN A 1 87 ? 12.82 -0.149 -6.516 1 92.62 87 GLN A C 1
ATOM 660 O O . GLN A 1 87 ? 13.922 0.193 -6.074 1 92.62 87 GLN A O 1
ATOM 665 N N . ALA A 1 88 ? 12.32 0.271 -7.59 1 94.44 88 ALA A N 1
ATOM 666 C CA . ALA A 1 88 ? 13.031 1.289 -8.359 1 94.44 88 ALA A CA 1
ATOM 667 C C . ALA A 1 88 ? 13.234 2.557 -7.535 1 94.44 88 ALA A C 1
ATOM 669 O O . ALA A 1 88 ? 14.328 3.127 -7.52 1 94.44 88 ALA A O 1
ATOM 670 N N . LEU A 1 89 ? 12.219 2.998 -6.844 1 95.62 89 LEU A N 1
ATOM 671 C CA . LEU A 1 89 ? 12.312 4.188 -6.004 1 95.62 89 LEU A CA 1
ATOM 672 C C . LEU A 1 89 ? 13.297 3.975 -4.863 1 95.62 89 LEU A C 1
ATOM 674 O O . LEU A 1 89 ? 14.156 4.828 -4.609 1 95.62 89 LEU A O 1
ATOM 678 N N . SER A 1 90 ? 13.211 2.844 -4.25 1 93 90 SER A N 1
ATOM 679 C CA . SER A 1 90 ? 14.094 2.52 -3.133 1 93 90 SER A CA 1
ATOM 680 C C . SER A 1 90 ? 15.555 2.49 -3.568 1 93 90 SER A C 1
ATOM 682 O O . SER A 1 90 ? 16.438 2.945 -2.836 1 93 90 SER A O 1
ATOM 684 N N . ALA A 1 91 ? 15.82 1.942 -4.727 1 91.56 91 ALA A N 1
ATOM 685 C CA . ALA A 1 91 ? 17.172 1.854 -5.258 1 91.56 91 ALA A CA 1
ATOM 686 C C . ALA A 1 91 ? 17.797 3.24 -5.426 1 91.56 91 ALA A C 1
ATOM 688 O O . ALA A 1 91 ? 19.016 3.383 -5.441 1 91.56 91 ALA A O 1
ATOM 689 N N . ARG A 1 92 ? 16.953 4.242 -5.496 1 93.44 92 ARG A N 1
ATOM 690 C CA . ARG A 1 92 ? 17.406 5.621 -5.613 1 93.44 92 ARG A CA 1
ATOM 691 C C . ARG A 1 92 ? 17.219 6.375 -4.305 1 93.44 92 ARG A C 1
ATOM 693 O O . ARG A 1 92 ? 17.281 7.605 -4.273 1 93.44 92 ARG A O 1
ATOM 700 N N . SER A 1 93 ? 16.922 5.648 -3.266 1 91.88 93 SER A N 1
ATOM 701 C CA . SER A 1 93 ? 16.766 6.199 -1.922 1 91.88 93 SER A CA 1
ATOM 702 C C . SER A 1 93 ? 15.57 7.156 -1.853 1 91.88 93 SER A C 1
ATOM 704 O O . SER A 1 93 ? 15.617 8.156 -1.137 1 91.88 93 SER A O 1
ATOM 706 N N . ILE A 1 94 ? 14.586 6.93 -2.67 1 94.06 94 ILE A N 1
ATOM 707 C CA . ILE A 1 94 ? 13.328 7.664 -2.572 1 94.06 94 ILE A CA 1
ATOM 708 C C . ILE A 1 94 ? 12.32 6.844 -1.772 1 94.06 94 ILE A C 1
ATOM 710 O O . ILE A 1 94 ? 11.82 5.824 -2.25 1 94.06 94 ILE A O 1
ATOM 714 N N . PRO A 1 95 ? 12.039 7.273 -0.559 1 92.94 95 PRO A N 1
ATOM 715 C CA . PRO A 1 95 ? 11.016 6.547 0.205 1 92.94 95 PRO A CA 1
ATOM 716 C C . PRO A 1 95 ? 9.617 6.691 -0.391 1 92.94 95 PRO A C 1
ATOM 718 O O . PRO A 1 95 ? 9.312 7.707 -1.021 1 92.94 95 PRO A O 1
ATOM 721 N N . CYS A 1 96 ? 8.836 5.684 -0.229 1 94 96 CYS A N 1
ATOM 722 C CA . CYS A 1 96 ? 7.453 5.805 -0.672 1 94 96 CYS A CA 1
ATOM 723 C C . CYS A 1 96 ? 6.535 4.934 0.17 1 94 96 CYS A C 1
ATOM 725 O O . CYS A 1 96 ? 6.918 3.838 0.586 1 94 96 CYS A O 1
ATOM 727 N N . ASN A 1 97 ? 5.359 5.43 0.415 1 95.31 97 ASN A N 1
ATOM 728 C CA . ASN A 1 97 ? 4.238 4.652 0.936 1 95.31 97 ASN A CA 1
ATOM 729 C C . ASN A 1 97 ? 3.291 4.223 -0.178 1 95.31 97 ASN A C 1
ATOM 731 O O . ASN A 1 97 ? 3.043 4.98 -1.117 1 95.31 97 ASN A O 1
ATOM 735 N N . VAL A 1 98 ? 2.854 3.021 -0.074 1 95.94 98 VAL A N 1
ATOM 736 C CA . VAL A 1 98 ? 1.92 2.516 -1.074 1 95.94 98 VAL A CA 1
ATOM 737 C C . VAL A 1 98 ? 0.553 2.283 -0.433 1 95.94 98 VAL A C 1
ATOM 739 O O . VAL A 1 98 ? 0.462 1.747 0.673 1 95.94 98 VAL A O 1
ATOM 742 N N . ILE A 1 99 ? -0.483 2.732 -1.034 1 97.19 99 ILE A N 1
ATOM 743 C CA . ILE A 1 99 ? -1.863 2.41 -0.687 1 97.19 99 ILE A CA 1
ATOM 744 C C . ILE A 1 99 ? -2.584 1.847 -1.908 1 97.19 99 ILE A C 1
ATOM 746 O O . ILE A 1 99 ? -2.898 2.584 -2.846 1 97.19 99 ILE A O 1
ATOM 750 N N . ALA A 1 100 ? -2.809 0.566 -1.859 1 95.88 100 ALA A N 1
ATOM 751 C CA . ALA A 1 100 ? -3.498 -0.111 -2.953 1 95.88 100 ALA A CA 1
ATOM 752 C C . ALA A 1 100 ? -5.012 0.014 -2.807 1 95.88 100 ALA A C 1
ATOM 754 O O . ALA A 1 100 ? -5.574 -0.358 -1.774 1 95.88 100 ALA A O 1
ATOM 755 N N . GLY A 1 101 ? -5.676 0.547 -3.766 1 95.06 101 GLY A N 1
ATOM 756 C CA . GLY A 1 101 ? -7.121 0.479 -3.896 1 95.06 101 GLY A CA 1
ATOM 757 C C . GLY A 1 101 ? -7.59 -0.704 -4.723 1 95.06 101 GLY A C 1
ATOM 758 O O . GLY A 1 101 ? -6.82 -1.632 -4.98 1 95.06 101 GLY A O 1
ATOM 759 N N . PHE A 1 102 ? -8.859 -0.694 -5.004 1 92.38 102 PHE A N 1
ATOM 760 C CA . PHE A 1 102 ? -9.43 -1.715 -5.879 1 92.38 102 PHE A CA 1
ATOM 761 C C . PHE A 1 102 ? -9.039 -1.461 -7.328 1 92.38 102 PHE A C 1
ATOM 763 O O . PHE A 1 102 ? -8.766 -2.402 -8.078 1 92.38 102 PHE A O 1
ATOM 770 N N . TYR A 1 103 ? -8.891 -0.235 -7.707 1 91.88 103 TYR A N 1
ATOM 771 C CA . TYR A 1 103 ? -8.688 0.095 -9.109 1 91.88 103 TYR A CA 1
ATOM 772 C C . TYR A 1 103 ? -7.227 0.431 -9.391 1 91.88 103 TYR A C 1
ATOM 774 O O . TYR A 1 103 ? -6.676 0.019 -10.414 1 91.88 103 TYR A O 1
ATOM 782 N N . HIS A 1 104 ? -6.648 1.202 -8.539 1 92.69 104 HIS A N 1
ATOM 783 C CA . HIS A 1 104 ? -5.285 1.66 -8.773 1 92.69 104 HIS A CA 1
ATOM 784 C C . HIS A 1 104 ? -4.43 1.507 -7.516 1 92.69 104 HIS A C 1
ATOM 786 O O . HIS A 1 104 ? -4.957 1.439 -6.406 1 92.69 104 HIS A O 1
ATOM 792 N N . ASP A 1 105 ? -3.17 1.46 -7.793 1 94.75 105 ASP A N 1
ATOM 793 C CA . ASP A 1 105 ? -2.197 1.659 -6.723 1 94.75 105 ASP A CA 1
ATOM 794 C C . ASP A 1 105 ? -1.768 3.121 -6.637 1 94.75 105 ASP A C 1
ATOM 796 O O . ASP A 1 105 ? -1.583 3.781 -7.66 1 94.75 105 ASP A O 1
ATOM 800 N N . HIS A 1 106 ? -1.624 3.615 -5.418 1 96.5 106 HIS A N 1
ATOM 801 C CA . HIS A 1 106 ? -1.188 4.98 -5.156 1 96.5 106 HIS A CA 1
ATOM 802 C C . HIS A 1 106 ? 0.095 5.004 -4.332 1 96.5 106 HIS A C 1
ATOM 804 O O . HIS A 1 106 ? 0.204 4.297 -3.326 1 96.5 106 HIS A O 1
ATOM 810 N N . ILE A 1 107 ? 0.983 5.793 -4.82 1 96.75 107 ILE A N 1
ATOM 811 C CA . ILE A 1 107 ? 2.254 5.965 -4.125 1 96.75 107 ILE A CA 1
ATOM 812 C C . ILE A 1 107 ? 2.322 7.367 -3.516 1 96.75 107 ILE A C 1
ATOM 814 O O . ILE A 1 107 ? 1.871 8.336 -4.129 1 96.75 107 ILE A O 1
ATOM 818 N N . PHE A 1 108 ? 2.908 7.445 -2.359 1 97.56 108 PHE A N 1
ATOM 819 C CA . PHE A 1 108 ? 3.129 8.719 -1.681 1 97.56 108 PHE A CA 1
ATOM 820 C C . PHE A 1 108 ? 4.613 8.938 -1.406 1 97.56 108 PHE A C 1
ATOM 822 O O . PHE A 1 108 ? 5.227 8.18 -0.652 1 97.56 108 PHE A O 1
ATOM 829 N N . VAL A 1 109 ? 5.199 9.922 -2.061 1 97.25 109 VAL A N 1
ATOM 830 C CA . VAL A 1 109 ? 6.609 10.258 -1.882 1 97.25 109 VAL A CA 1
ATOM 831 C C . VAL A 1 109 ? 6.734 11.633 -1.219 1 97.25 109 VAL A C 1
ATOM 833 O O . VAL A 1 109 ? 5.852 12.477 -1.359 1 97.25 109 VAL A O 1
ATOM 836 N N . PRO A 1 110 ? 7.793 11.805 -0.445 1 97.31 110 PRO A N 1
ATOM 837 C CA . PRO A 1 110 ? 7.977 13.156 0.097 1 97.31 110 PRO A CA 1
ATOM 838 C C . PRO A 1 110 ? 7.898 14.242 -0.977 1 97.31 110 PRO A C 1
ATOM 840 O O . PRO A 1 110 ? 8.469 14.086 -2.057 1 97.31 110 PRO A O 1
ATOM 843 N N . LYS A 1 111 ? 7.203 15.273 -0.659 1 98.12 111 LYS A N 1
ATOM 844 C CA . LYS A 1 111 ? 6.988 16.359 -1.615 1 98.12 111 LYS A CA 1
ATOM 845 C C . LYS A 1 111 ? 8.305 16.828 -2.219 1 98.12 111 LYS A C 1
ATOM 847 O O . LYS A 1 111 ? 8.391 17.078 -3.422 1 98.12 111 LYS A O 1
ATOM 852 N N . ARG A 1 112 ? 9.336 16.875 -1.439 1 97.75 112 ARG A N 1
ATOM 853 C CA . ARG A 1 112 ? 10.633 17.391 -1.88 1 97.75 112 ARG A CA 1
ATOM 854 C C . ARG A 1 112 ? 11.242 16.484 -2.943 1 97.75 112 ARG A C 1
ATOM 856 O O . ARG A 1 112 ? 12.18 16.875 -3.641 1 97.75 112 ARG A O 1
ATOM 863 N N . MET A 1 113 ? 10.68 15.281 -3.08 1 97.88 113 MET A N 1
ATOM 864 C CA . MET A 1 113 ? 11.266 14.32 -4.008 1 97.88 113 MET A CA 1
ATOM 865 C C . MET A 1 113 ? 10.336 14.047 -5.18 1 97.88 113 MET A C 1
ATOM 867 O O . MET A 1 113 ? 10.547 13.102 -5.941 1 97.88 113 MET A O 1
ATOM 871 N N . THR A 1 114 ? 9.336 14.82 -5.359 1 98.38 114 THR A N 1
ATOM 872 C CA . THR A 1 114 ? 8.312 14.633 -6.383 1 98.38 114 THR A CA 1
ATOM 873 C C . THR A 1 114 ? 8.945 14.547 -7.77 1 98.38 114 THR A C 1
ATOM 875 O O . THR A 1 114 ? 8.695 13.594 -8.516 1 98.38 114 THR A O 1
ATOM 878 N N . ASP A 1 115 ? 9.773 15.508 -8.086 1 98.38 115 ASP A N 1
ATOM 879 C CA . ASP A 1 115 ? 10.359 15.578 -9.422 1 98.38 115 ASP A CA 1
ATOM 880 C C . ASP A 1 115 ? 11.242 14.359 -9.695 1 98.38 115 ASP A C 1
ATOM 882 O O . ASP A 1 115 ? 11.164 13.766 -10.773 1 98.38 115 ASP A O 1
ATOM 886 N N . ASP A 1 116 ? 12.016 13.984 -8.742 1 98.31 116 ASP A N 1
ATOM 887 C CA . ASP A 1 116 ? 12.867 12.812 -8.891 1 98.31 116 ASP A CA 1
ATOM 888 C C . ASP A 1 116 ? 12.031 11.547 -9.094 1 98.31 116 ASP A C 1
ATOM 890 O O . ASP A 1 116 ? 12.359 10.711 -9.945 1 98.31 116 ASP A O 1
ATOM 894 N N . ALA A 1 117 ? 11 11.453 -8.328 1 98.12 117 ALA A N 1
ATOM 895 C CA . ALA A 1 117 ? 10.164 10.258 -8.375 1 98.12 117 ALA A CA 1
ATOM 896 C C . ALA A 1 117 ? 9.469 10.125 -9.727 1 98.12 117 ALA A C 1
ATOM 898 O O . ALA A 1 117 ? 9.539 9.078 -10.367 1 98.12 117 ALA A O 1
ATOM 899 N N . ILE A 1 118 ? 8.828 11.18 -10.18 1 98.19 118 ILE A N 1
ATOM 900 C CA . ILE A 1 118 ? 8.047 11.109 -11.414 1 98.19 118 ILE A CA 1
ATOM 901 C C . ILE A 1 118 ? 8.977 10.891 -12.602 1 98.19 118 ILE A C 1
ATOM 903 O O . ILE A 1 118 ? 8.633 10.188 -13.547 1 98.19 118 ILE A O 1
ATOM 907 N N . GLU A 1 119 ? 10.094 11.492 -12.586 1 97.94 119 GLU A N 1
ATOM 908 C CA . GLU A 1 119 ? 11.078 11.297 -13.648 1 97.94 119 GLU A CA 1
ATOM 909 C C . GLU A 1 119 ? 11.555 9.844 -13.695 1 97.94 119 GLU A C 1
ATOM 911 O O . GLU A 1 119 ? 11.672 9.266 -14.773 1 97.94 119 GLU A O 1
ATOM 916 N N . LEU A 1 120 ? 11.812 9.328 -12.539 1 97.81 120 LEU A N 1
ATOM 917 C CA . LEU A 1 120 ? 12.234 7.938 -12.453 1 97.81 120 LEU A CA 1
ATOM 918 C C . LEU A 1 120 ? 11.172 7.012 -13.039 1 97.81 120 LEU A C 1
ATOM 920 O O . LEU A 1 120 ? 11.484 6.078 -13.773 1 97.81 120 LEU A O 1
ATOM 924 N N . LEU A 1 121 ? 9.93 7.25 -12.695 1 96.94 121 LEU A N 1
ATOM 925 C CA . LEU A 1 121 ? 8.844 6.391 -13.156 1 96.94 121 LEU A CA 1
ATOM 926 C C . LEU A 1 121 ? 8.664 6.508 -14.664 1 96.94 121 LEU A C 1
ATOM 928 O O . LEU A 1 121 ? 8.391 5.512 -15.344 1 96.94 121 LEU A O 1
ATOM 932 N N . ARG A 1 122 ? 8.852 7.699 -15.125 1 95.69 122 ARG A N 1
ATOM 933 C CA . ARG A 1 122 ? 8.805 7.898 -16.578 1 95.69 122 ARG A CA 1
ATOM 934 C C . ARG A 1 122 ? 9.938 7.145 -17.266 1 95.69 122 ARG A C 1
ATOM 936 O O . ARG A 1 122 ? 9.719 6.508 -18.297 1 95.69 122 ARG A O 1
ATOM 943 N N . ASP A 1 123 ? 11.078 7.242 -16.703 1 95.94 123 ASP A N 1
ATOM 944 C CA . ASP A 1 123 ? 12.234 6.531 -17.25 1 95.94 123 ASP A CA 1
ATOM 945 C C . ASP A 1 123 ? 12.016 5.023 -17.219 1 95.94 123 ASP A C 1
ATOM 947 O O . ASP A 1 123 ? 12.414 4.312 -18.141 1 95.94 123 ASP A O 1
ATOM 951 N N . LEU A 1 124 ? 11.453 4.57 -16.125 1 94.62 124 LEU A N 1
ATOM 952 C CA . LEU A 1 124 ? 11.156 3.148 -15.984 1 94.62 124 LEU A CA 1
ATOM 953 C C . LEU A 1 124 ? 10.234 2.672 -17.109 1 94.62 124 LEU A C 1
ATOM 955 O O . LEU A 1 124 ? 10.461 1.607 -17.688 1 94.62 124 LEU A O 1
ATOM 959 N N . SER A 1 125 ? 9.234 3.385 -17.375 1 93.31 125 SER A N 1
ATOM 960 C CA . SER A 1 125 ? 8.289 3.059 -18.438 1 93.31 125 SER A CA 1
ATOM 961 C C . SER A 1 125 ? 8.961 3.105 -19.812 1 93.31 125 SER A C 1
ATOM 963 O O . SER A 1 125 ? 8.781 2.201 -20.625 1 93.31 125 SER A O 1
ATOM 965 N N . LYS A 1 126 ? 9.797 4.09 -20.062 1 94.94 126 LYS A N 1
ATOM 966 C CA . LYS A 1 126 ? 10.5 4.242 -21.328 1 94.94 126 LYS A CA 1
ATOM 967 C C . LYS A 1 126 ? 11.469 3.082 -21.562 1 94.94 126 LYS A C 1
ATOM 969 O O . LYS A 1 126 ? 11.57 2.568 -22.672 1 94.94 126 LYS A O 1
ATOM 974 N N . GLN A 1 127 ? 12.141 2.738 -20.5 1 93.75 127 GLN A N 1
ATOM 975 C CA . GLN A 1 127 ? 13.078 1.622 -20.609 1 93.75 127 GLN A CA 1
ATOM 976 C C . GLN A 1 127 ? 12.352 0.332 -20.984 1 93.75 127 GLN A C 1
ATOM 978 O O . GLN A 1 127 ? 12.836 -0.43 -21.828 1 93.75 127 GLN A O 1
ATOM 983 N N . ALA A 1 128 ? 11.242 0.146 -20.344 1 91.69 128 ALA A N 1
ATOM 984 C CA . ALA A 1 128 ? 10.453 -1.053 -20.625 1 91.69 128 ALA A CA 1
ATOM 985 C C . ALA A 1 128 ? 9.945 -1.042 -22.062 1 91.69 128 ALA A C 1
ATOM 987 O O . ALA A 1 128 ? 9.859 -2.09 -22.719 1 91.69 128 ALA A O 1
ATOM 988 N N . GLN A 1 129 ? 9.578 0.107 -22.578 1 91.06 129 GLN A N 1
ATOM 989 C CA . GLN A 1 129 ? 9.133 0.24 -23.953 1 91.06 129 GLN A CA 1
ATOM 990 C C . GLN A 1 129 ? 10.258 -0.078 -24.938 1 91.06 129 GLN A C 1
ATOM 992 O O . GLN A 1 129 ? 10.008 -0.578 -26.031 1 91.06 129 GLN A O 1
ATOM 997 N N . GLY A 1 130 ? 11.406 0.235 -24.516 1 88.75 130 GLY A N 1
ATOM 998 C CA . GLY A 1 130 ? 12.555 -0.038 -25.375 1 88.75 130 GLY A CA 1
ATOM 999 C C . GLY A 1 130 ? 12.883 -1.516 -25.484 1 88.75 130 GLY A C 1
ATOM 1000 O O . GLY A 1 130 ? 13.469 -1.956 -26.469 1 88.75 130 GLY A O 1
ATOM 1001 N N . TRP A 1 131 ? 12.539 -2.279 -24.453 1 82 131 TRP A N 1
ATOM 1002 C CA . TRP A 1 131 ? 12.812 -3.711 -24.406 1 82 131 TRP A CA 1
ATOM 1003 C C . TRP A 1 131 ? 11.773 -4.488 -25.219 1 82 131 TRP A C 1
ATOM 1005 O O . TRP A 1 131 ? 12.031 -5.613 -25.656 1 82 131 TRP A O 1
ATOM 1015 N N . LEU A 1 132 ? 10.68 -3.852 -25.375 1 80.38 132 LEU A N 1
ATOM 1016 C CA . LEU A 1 132 ? 9.602 -4.531 -26.078 1 80.38 132 LEU A CA 1
ATOM 1017 C C . LEU A 1 132 ? 9.672 -4.254 -27.578 1 80.38 132 LEU A C 1
ATOM 1019 O O . LEU A 1 132 ? 9.367 -5.129 -28.391 1 80.38 132 LEU A O 1
ATOM 1023 N N . MET B 1 1 ? 23.5 6.816 16.422 1 36.62 1 MET B N 1
ATOM 1024 C CA . MET B 1 1 ? 23.297 5.438 15.984 1 36.62 1 MET B CA 1
ATOM 1025 C C . MET B 1 1 ? 23.047 5.379 14.484 1 36.62 1 MET B C 1
ATOM 1027 O O . MET B 1 1 ? 22.328 6.227 13.938 1 36.62 1 MET B O 1
ATOM 1031 N N . SER B 1 2 ? 23.984 4.707 13.828 1 48.81 2 SER B N 1
ATOM 1032 C CA . SER B 1 2 ? 23.969 4.699 12.367 1 48.81 2 SER B CA 1
ATOM 1033 C C . SER B 1 2 ? 22.578 4.359 11.844 1 48.81 2 SER B C 1
ATOM 1035 O O . SER B 1 2 ? 21.828 3.617 12.484 1 48.81 2 SER B O 1
ATOM 1037 N N . PRO B 1 3 ? 22.016 5.016 10.914 1 59 3 PRO B N 1
ATOM 1038 C CA . PRO B 1 3 ? 20.688 4.691 10.398 1 59 3 PRO B CA 1
ATOM 1039 C C . PRO B 1 3 ? 20.531 3.213 10.062 1 59 3 PRO B C 1
ATOM 1041 O O . PRO B 1 3 ? 21.484 2.564 9.641 1 59 3 PRO B O 1
ATOM 1044 N N . ILE B 1 4 ? 19.578 2.609 10.734 1 64.25 4 ILE B N 1
ATOM 1045 C CA . ILE B 1 4 ? 19.312 1.2 10.469 1 64.25 4 ILE B CA 1
ATOM 1046 C C . ILE B 1 4 ? 19.219 0.966 8.961 1 64.25 4 ILE B C 1
ATOM 1048 O O . ILE B 1 4 ? 18.547 1.72 8.25 1 64.25 4 ILE B O 1
ATOM 1052 N N . ASN B 1 5 ? 20.188 0.127 8.469 1 81.69 5 ASN B N 1
ATOM 1053 C CA . ASN B 1 5 ? 20.125 -0.209 7.055 1 81.69 5 ASN B CA 1
ATOM 1054 C C . ASN B 1 5 ? 19.078 -1.299 6.789 1 81.69 5 ASN B C 1
ATOM 1056 O O . ASN B 1 5 ? 18.438 -1.79 7.719 1 81.69 5 ASN B O 1
ATOM 1060 N N . LEU B 1 6 ? 18.812 -1.604 5.566 1 86.12 6 LEU B N 1
ATOM 1061 C CA . LEU B 1 6 ? 17.766 -2.516 5.137 1 86.12 6 LEU B CA 1
ATOM 1062 C C . LEU B 1 6 ? 17.938 -3.893 5.77 1 86.12 6 LEU B C 1
ATOM 1064 O O . LEU B 1 6 ? 16.969 -4.5 6.23 1 86.12 6 LEU B O 1
ATOM 1068 N N . ASP B 1 7 ? 19.203 -4.375 5.77 1 87.81 7 ASP B N 1
ATOM 1069 C CA . ASP B 1 7 ? 19.469 -5.699 6.324 1 87.81 7 ASP B CA 1
ATOM 1070 C C . ASP B 1 7 ? 19.094 -5.758 7.805 1 87.81 7 ASP B C 1
ATOM 1072 O O . ASP B 1 7 ? 18.547 -6.758 8.273 1 87.81 7 ASP B O 1
ATOM 1076 N N . GLN B 1 8 ? 19.375 -4.719 8.422 1 88.12 8 GLN B N 1
ATOM 1077 C CA . GLN B 1 8 ? 19.016 -4.652 9.836 1 88.12 8 GLN B CA 1
ATOM 1078 C C . GLN B 1 8 ? 17.5 -4.613 10.031 1 88.12 8 GLN B C 1
ATOM 1080 O O . GLN B 1 8 ? 16.969 -5.254 10.938 1 88.12 8 GLN B O 1
ATOM 1085 N N . MET B 1 9 ? 16.844 -3.895 9.164 1 88.06 9 MET B N 1
ATOM 1086 C CA . MET B 1 9 ? 15.391 -3.807 9.242 1 88.06 9 MET B CA 1
ATOM 1087 C C . MET B 1 9 ? 14.742 -5.164 8.984 1 88.06 9 MET B C 1
ATOM 1089 O O . MET B 1 9 ? 13.852 -5.586 9.719 1 88.06 9 MET B O 1
ATOM 1093 N N . LEU B 1 10 ? 15.281 -5.863 8.016 1 90.94 10 LEU B N 1
ATOM 1094 C CA . LEU B 1 10 ? 14.75 -7.168 7.641 1 90.94 10 LEU B CA 1
ATOM 1095 C C . LEU B 1 10 ? 14.984 -8.195 8.75 1 90.94 10 LEU B C 1
ATOM 1097 O O . LEU B 1 10 ? 14.125 -9.039 9 1 90.94 10 LEU B O 1
ATOM 1101 N N . ALA B 1 11 ? 16.109 -8.039 9.367 1 91.62 11 ALA B N 1
ATOM 1102 C CA . ALA B 1 11 ? 16.453 -8.977 10.43 1 91.62 11 ALA B CA 1
ATOM 1103 C C . ALA B 1 11 ? 15.508 -8.844 11.617 1 91.62 11 ALA B C 1
ATOM 1105 O O . ALA B 1 11 ? 15.336 -9.789 12.391 1 91.62 11 ALA B O 1
ATOM 1106 N N . ARG B 1 12 ? 14.93 -7.66 11.664 1 89.69 12 ARG B N 1
ATOM 1107 C CA . ARG B 1 12 ? 14.047 -7.387 12.797 1 89.69 12 ARG B CA 1
ATOM 1108 C C . ARG B 1 12 ? 12.586 -7.414 12.367 1 89.69 12 ARG B C 1
ATOM 1110 O O . ARG B 1 12 ? 11.703 -7.012 13.133 1 89.69 12 ARG B O 1
ATOM 1117 N N . LEU B 1 13 ? 12.352 -7.891 11.172 1 92 13 LEU B N 1
ATOM 1118 C CA . LEU B 1 13 ? 10.992 -7.93 10.641 1 92 13 LEU B CA 1
ATOM 1119 C C . LEU B 1 13 ? 10.125 -8.898 11.445 1 92 13 LEU B C 1
ATOM 1121 O O . LEU B 1 13 ? 10.492 -10.062 11.625 1 92 13 LEU B O 1
ATOM 1125 N N . ASP B 1 14 ? 9.062 -8.398 11.969 1 93.19 14 ASP B N 1
ATOM 1126 C CA . ASP B 1 14 ? 8.016 -9.18 12.633 1 93.19 14 ASP B CA 1
ATOM 1127 C C . ASP B 1 14 ? 6.715 -9.141 11.828 1 93.19 14 ASP B C 1
ATOM 1129 O O . ASP B 1 14 ? 5.867 -8.273 12.047 1 93.19 14 ASP B O 1
ATOM 1133 N N . ALA B 1 15 ? 6.535 -10.172 10.945 1 95.31 15 ALA B N 1
ATOM 1134 C CA . ALA B 1 15 ? 5.336 -10.289 10.125 1 95.31 15 ALA B CA 1
ATOM 1135 C C . ALA B 1 15 ? 4.25 -11.078 10.852 1 95.31 15 ALA B C 1
ATOM 1137 O O . ALA B 1 15 ? 4.477 -12.227 11.258 1 95.31 15 ALA B O 1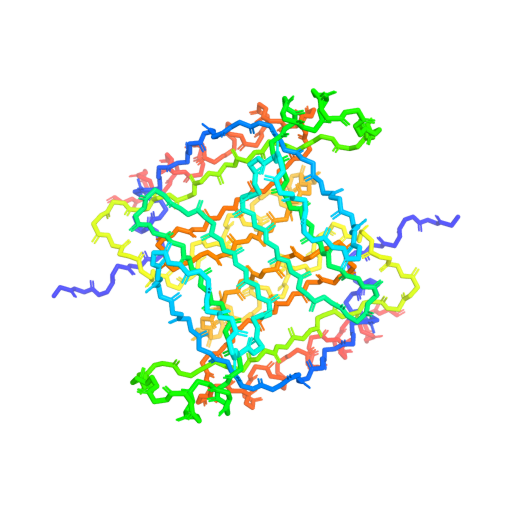
ATOM 1138 N N . LYS B 1 16 ? 3.068 -10.469 11 1 96.5 16 LYS B N 1
ATOM 1139 C CA . LYS B 1 16 ? 1.997 -11.117 11.758 1 96.5 16 LYS B CA 1
ATOM 1140 C C . LYS B 1 16 ? 0.719 -11.203 10.93 1 96.5 16 LYS B C 1
ATOM 1142 O O . LYS B 1 16 ? 0.287 -10.211 10.336 1 96.5 16 LYS B O 1
ATOM 1147 N N . ILE B 1 17 ? 0.188 -12.359 10.945 1 98.06 17 ILE B N 1
ATOM 1148 C CA . ILE B 1 17 ? -1.119 -12.539 10.32 1 98.06 17 ILE B CA 1
ATOM 1149 C C . ILE B 1 17 ? -2.197 -11.906 11.203 1 98.06 17 ILE B C 1
ATOM 1151 O O . ILE B 1 17 ? -2.258 -12.164 12.406 1 98.06 17 ILE B O 1
ATOM 1155 N N . GLN B 1 18 ? -3.043 -11.047 10.531 1 97.62 18 GLN B N 1
ATOM 1156 C CA . GLN B 1 18 ? -4.023 -10.297 11.312 1 97.62 18 GLN B CA 1
ATOM 1157 C C . GLN B 1 18 ? -5.441 -10.57 10.828 1 97.6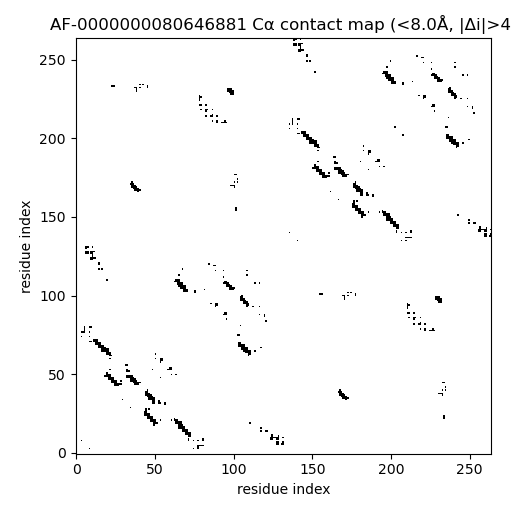2 18 GLN B C 1
ATOM 1159 O O . GLN B 1 18 ? -6.344 -9.758 11.039 1 97.62 18 GLN B O 1
ATOM 1164 N N . GLY B 1 19 ? -5.68 -11.711 10.086 1 97.5 19 GLY B N 1
ATOM 1165 C CA . GLY B 1 19 ? -7.039 -12.07 9.719 1 97.5 19 GLY B CA 1
ATOM 1166 C C . GLY B 1 19 ? -7.277 -12.055 8.219 1 97.5 19 GLY B C 1
ATOM 1167 O O . GLY B 1 19 ? -6.336 -11.891 7.438 1 97.5 19 GLY B O 1
ATOM 1168 N N . GLU B 1 20 ? -8.531 -12.32 7.859 1 98.25 20 GLU B N 1
ATOM 1169 C CA . GLU B 1 20 ? -8.953 -12.383 6.465 1 98.25 20 GLU B CA 1
ATOM 1170 C C . GLU B 1 20 ? -9.844 -11.203 6.105 1 98.25 20 GLU B C 1
ATOM 1172 O O . GLU B 1 20 ? -10.688 -10.781 6.906 1 98.25 20 GLU B O 1
ATOM 1177 N N . TYR B 1 21 ? -9.625 -10.766 4.922 1 98.19 21 TYR B N 1
ATOM 1178 C CA . TYR B 1 21 ? -10.305 -9.539 4.512 1 98.19 21 TYR B CA 1
ATOM 1179 C C . TYR B 1 21 ? -10.773 -9.641 3.064 1 98.19 21 TYR B C 1
ATOM 1181 O O . TYR B 1 21 ? -10.32 -10.508 2.314 1 98.19 21 TYR B O 1
ATOM 1189 N N . ILE B 1 22 ? -11.711 -8.727 2.684 1 97 22 ILE B N 1
ATOM 1190 C CA . ILE B 1 22 ? -12.172 -8.562 1.309 1 97 22 ILE B CA 1
ATOM 1191 C C . ILE B 1 22 ? -12.109 -7.094 0.913 1 97 22 ILE B C 1
ATOM 1193 O O . ILE B 1 22 ? -12.117 -6.211 1.775 1 97 22 ILE B O 1
ATOM 1197 N N . TYR B 1 23 ? -11.938 -6.883 -0.398 1 96.12 23 TYR B N 1
ATOM 1198 C CA . TYR B 1 23 ? -12.094 -5.555 -0.985 1 96.12 23 TYR B CA 1
ATOM 1199 C C . TYR B 1 23 ? -13.5 -5.371 -1.542 1 96.12 23 TYR B C 1
ATOM 1201 O O . TYR B 1 23 ? -13.945 -6.148 -2.393 1 96.12 23 TYR B O 1
ATOM 1209 N N . LEU B 1 24 ? -14.156 -4.402 -0.998 1 93.5 24 LEU B N 1
ATOM 1210 C CA . LEU B 1 24 ? -15.492 -4.031 -1.46 1 93.5 24 LEU B CA 1
ATOM 1211 C C . LEU B 1 24 ? -15.5 -2.607 -2.004 1 93.5 24 LEU B C 1
ATOM 1213 O O . LEU B 1 24 ? -14.898 -1.708 -1.412 1 93.5 24 LEU B O 1
ATOM 1217 N N . VAL B 1 25 ? -16.062 -2.445 -3.199 1 92.88 25 VAL B N 1
ATOM 1218 C CA . VAL B 1 25 ? -16.25 -1.095 -3.717 1 92.88 25 VAL B CA 1
ATOM 1219 C C . VAL B 1 25 ? -17.688 -0.638 -3.461 1 92.88 25 VAL B C 1
ATOM 1221 O O . VAL B 1 25 ? -18.641 -1.36 -3.766 1 92.88 25 VAL B O 1
ATOM 1224 N N . SER B 1 26 ? -17.766 0.442 -2.795 1 88.44 26 SER B N 1
ATOM 1225 C CA . SER B 1 26 ? -19.078 0.959 -2.451 1 88.44 26 SER B CA 1
ATOM 1226 C C . SER B 1 26 ? -19.141 2.477 -2.588 1 88.44 26 SER B C 1
ATOM 1228 O O . SER B 1 26 ? -18.094 3.141 -2.59 1 88.44 26 SER B O 1
ATOM 1230 N N . SER B 1 27 ? -20.328 2.998 -2.775 1 84.62 27 SER B N 1
ATOM 1231 C CA . SER B 1 27 ? -20.531 4.441 -2.807 1 84.62 27 SER B CA 1
ATOM 1232 C C . SER B 1 27 ? -20.547 5.031 -1.399 1 84.62 27 SER B C 1
ATOM 1234 O O . SER B 1 27 ? -20.281 6.223 -1.217 1 84.62 27 SER B O 1
ATOM 1236 N N . ARG B 1 28 ? -20.953 4.211 -0.46 1 80.69 28 ARG B N 1
ATOM 1237 C CA . ARG B 1 28 ? -20.938 4.629 0.938 1 80.69 28 ARG B CA 1
ATOM 1238 C C . ARG B 1 28 ? -20.188 3.623 1.804 1 80.69 28 ARG B C 1
ATOM 1240 O O . ARG B 1 28 ? -20.281 2.414 1.583 1 80.69 28 ARG B O 1
ATOM 1247 N N . ILE B 1 29 ? -19.422 4.16 2.762 1 83.38 29 ILE B N 1
ATOM 1248 C CA . ILE B 1 29 ? -18.719 3.291 3.697 1 83.38 29 ILE B CA 1
ATOM 1249 C C . ILE B 1 29 ? -19.734 2.541 4.562 1 83.38 29 ILE B C 1
ATOM 1251 O O . ILE B 1 29 ? -20.594 3.156 5.195 1 83.38 29 ILE B O 1
ATOM 1255 N N . PRO B 1 30 ? -19.578 1.28 4.512 1 84.38 30 PRO B N 1
ATOM 1256 C CA . PRO B 1 30 ? -20.5 0.519 5.363 1 84.38 30 PRO B CA 1
ATOM 1257 C C . PRO B 1 30 ? -20.375 0.888 6.84 1 84.38 30 PRO B C 1
ATOM 1259 O O . PRO B 1 30 ? -19.266 1.092 7.34 1 84.38 30 PRO B O 1
ATOM 1262 N N . LYS B 1 31 ? -21.516 1.011 7.562 1 80.06 31 LYS B N 1
ATOM 1263 C CA . LYS B 1 31 ? -21.5 1.449 8.953 1 80.06 31 LYS B CA 1
ATOM 1264 C C . LYS B 1 31 ? -21.609 0.261 9.906 1 80.06 31 LYS B C 1
ATOM 1266 O O . LYS B 1 31 ? -21.281 0.372 11.086 1 80.06 31 LYS B O 1
ATOM 1271 N N . ASP B 1 32 ? -21.969 -0.829 9.461 1 83.69 32 ASP B N 1
ATOM 1272 C CA . ASP B 1 32 ? -22.25 -1.949 10.352 1 83.69 32 ASP B CA 1
ATOM 1273 C C . ASP B 1 32 ? -21.141 -3.002 10.281 1 83.69 32 ASP B C 1
ATOM 1275 O O . ASP B 1 32 ? -21.328 -4.137 10.719 1 83.69 32 ASP B O 1
ATOM 1279 N N . VAL B 1 33 ? -20.094 -2.646 9.688 1 87.56 33 VAL B N 1
ATOM 1280 C CA . VAL B 1 33 ? -18.984 -3.6 9.594 1 87.56 33 VAL B CA 1
ATOM 1281 C C . VAL B 1 33 ? -17.688 -2.922 10 1 87.56 33 VAL B C 1
ATOM 1283 O O . VAL B 1 33 ? -17.578 -1.694 9.969 1 87.56 33 VAL B O 1
ATOM 1286 N N . HIS B 1 34 ? -16.719 -3.727 10.391 1 90.38 34 HIS B N 1
ATOM 1287 C CA . HIS B 1 34 ? -15.383 -3.221 10.664 1 90.38 34 HIS B CA 1
ATOM 1288 C C . HIS B 1 34 ? -14.625 -2.941 9.367 1 90.38 34 HIS B C 1
ATOM 1290 O O . HIS B 1 34 ? -14.281 -3.869 8.633 1 90.38 34 HIS B O 1
ATOM 1296 N N . VAL B 1 35 ? -14.398 -1.7 9.094 1 94.94 35 VAL B N 1
ATOM 1297 C CA . VAL B 1 35 ? -13.633 -1.29 7.918 1 94.94 35 VAL B CA 1
ATOM 1298 C C . VAL B 1 35 ? -12.188 -1.013 8.32 1 94.94 35 VAL B C 1
ATOM 1300 O O . VAL B 1 35 ? -11.914 -0.07 9.07 1 94.94 35 VAL B O 1
ATOM 1303 N N . PHE B 1 36 ? -11.336 -1.814 7.84 1 97.44 36 PHE B N 1
ATOM 1304 C CA . PHE B 1 36 ? -9.93 -1.667 8.188 1 97.44 36 PHE B CA 1
ATOM 1305 C C . PHE B 1 36 ? -9.305 -0.495 7.441 1 97.44 36 PHE B C 1
ATOM 1307 O O . PHE B 1 36 ? -8.516 0.26 8.008 1 97.44 36 PHE B O 1
ATOM 1314 N N . ALA B 1 37 ? -9.664 -0.369 6.168 1 97.94 37 ALA B N 1
ATOM 1315 C CA . ALA B 1 37 ? -9.102 0.693 5.34 1 97.94 37 ALA B CA 1
ATOM 1316 C C . ALA B 1 37 ? -10.094 1.142 4.273 1 97.94 37 ALA B C 1
ATOM 1318 O O . ALA B 1 37 ? -10.953 0.363 3.846 1 97.94 37 ALA B O 1
ATOM 1319 N N . THR B 1 38 ? -10.016 2.352 3.877 1 97.06 38 THR B N 1
ATOM 1320 C CA . THR B 1 38 ? -10.742 2.889 2.736 1 97.06 38 THR B CA 1
ATOM 1321 C C . THR B 1 38 ? -9.797 3.607 1.776 1 97.06 38 THR B C 1
ATOM 1323 O O . THR B 1 38 ? -8.758 4.125 2.191 1 97.06 38 THR B O 1
ATOM 1326 N N . VAL B 1 39 ? -10.117 3.59 0.543 1 97.69 39 VAL B N 1
ATOM 1327 C CA . VAL B 1 39 ? -9.453 4.371 -0.493 1 97.69 39 VAL B CA 1
ATOM 1328 C C . VAL B 1 39 ? -10.492 5.027 -1.396 1 97.69 39 VAL B C 1
ATOM 1330 O O . VAL B 1 39 ? -11.25 4.336 -2.09 1 97.69 39 VAL B O 1
ATOM 1333 N N . ALA B 1 40 ? -10.508 6.375 -1.401 1 96.38 40 ALA B N 1
ATOM 1334 C CA . ALA B 1 40 ? -11.477 7.121 -2.207 1 96.38 40 ALA B CA 1
ATOM 1335 C C . ALA B 1 40 ? -10.945 7.352 -3.619 1 96.38 40 ALA B C 1
ATOM 1337 O O . ALA B 1 40 ? -10.188 8.297 -3.859 1 96.38 40 ALA B O 1
ATOM 1338 N N . GLU B 1 41 ? -11.32 6.52 -4.547 1 94.06 41 GLU B N 1
ATOM 1339 C CA . GLU B 1 41 ? -10.922 6.656 -5.945 1 94.06 41 GLU B CA 1
ATOM 1340 C C . GLU B 1 41 ? -12.047 7.25 -6.781 1 94.06 41 GLU B C 1
ATOM 1342 O O . GLU B 1 41 ? -13.195 7.32 -6.328 1 94.06 41 GLU B O 1
ATOM 1347 N N . ASP B 1 42 ? -11.719 7.711 -7.941 1 91.56 42 ASP B N 1
ATOM 1348 C CA . ASP B 1 42 ? -12.711 8.305 -8.828 1 91.56 42 ASP B CA 1
ATOM 1349 C C . ASP B 1 42 ? -13.82 7.312 -9.164 1 91.56 42 ASP B C 1
ATOM 1351 O O . ASP B 1 42 ? -14.984 7.691 -9.281 1 91.56 42 ASP B O 1
ATOM 1355 N N . GLU B 1 43 ? -13.492 6.031 -9.289 1 91.5 43 GLU B N 1
ATOM 1356 C CA . GLU B 1 43 ? -14.414 4.98 -9.703 1 91.5 43 GLU B CA 1
ATOM 1357 C C . GLU B 1 43 ? -15.32 4.551 -8.555 1 91.5 43 GLU B C 1
ATOM 1359 O O . GLU B 1 43 ? -16.359 3.936 -8.781 1 91.5 43 GLU B O 1
ATOM 1364 N N . GLY B 1 44 ? -14.945 4.871 -7.316 1 93.44 44 GLY B N 1
ATOM 1365 C CA . GLY B 1 44 ? -15.648 4.484 -6.105 1 93.44 44 GLY B CA 1
ATOM 1366 C C . GLY B 1 44 ? -14.742 4.352 -4.902 1 93.44 44 GLY B C 1
ATOM 1367 O O . GLY B 1 44 ? -13.516 4.469 -5.027 1 93.44 44 GLY B O 1
ATOM 1368 N N . THR B 1 45 ? -15.367 4.172 -3.77 1 95.12 45 THR B N 1
ATOM 1369 C CA . THR B 1 45 ? -14.586 4.008 -2.547 1 95.12 45 THR B CA 1
ATOM 1370 C C . THR B 1 45 ? -14.312 2.533 -2.271 1 95.12 45 THR B C 1
ATOM 1372 O O . THR B 1 45 ? -15.242 1.732 -2.174 1 95.12 45 THR B O 1
ATOM 1375 N N . THR B 1 46 ? -13.055 2.209 -2.217 1 96.31 46 THR B N 1
ATOM 1376 C CA . THR B 1 46 ? -12.641 0.876 -1.79 1 96.31 46 THR B CA 1
ATOM 1377 C C . THR B 1 46 ? -12.742 0.74 -0.273 1 96.31 46 THR B C 1
ATOM 1379 O O . THR B 1 46 ? -12.273 1.608 0.466 1 96.31 46 THR B O 1
ATOM 1382 N N . CYS B 1 47 ? -13.383 -0.292 0.182 1 96.31 47 CYS B N 1
ATOM 1383 C CA . CYS B 1 47 ? -13.438 -0.648 1.595 1 96.31 47 CYS B CA 1
ATOM 1384 C C . CYS B 1 47 ? -12.82 -2.023 1.832 1 96.31 47 CYS B C 1
ATOM 1386 O O . CYS B 1 47 ? -13.227 -3.006 1.21 1 96.31 47 CYS B O 1
ATOM 1388 N N . VAL B 1 48 ? -11.82 -2.059 2.66 1 97.38 48 VAL B N 1
ATOM 1389 C CA . VAL B 1 48 ? -11.211 -3.316 3.09 1 97.38 48 VAL B CA 1
ATOM 1390 C C . VAL B 1 48 ? -11.844 -3.766 4.406 1 97.38 48 VAL B C 1
ATOM 1392 O O . VAL B 1 48 ? -11.641 -3.129 5.445 1 97.38 48 VAL B O 1
ATOM 1395 N N . ILE B 1 49 ? -12.555 -4.828 4.328 1 96.81 49 ILE B N 1
ATOM 1396 C CA . ILE B 1 49 ? -13.414 -5.215 5.441 1 96.81 49 ILE B CA 1
ATOM 1397 C C . ILE B 1 49 ? -13.094 -6.648 5.867 1 96.81 49 ILE B C 1
ATOM 1399 O O . ILE B 1 49 ? -12.789 -7.496 5.023 1 96.81 49 ILE B O 1
ATOM 1403 N N . ALA B 1 50 ? -13.195 -6.852 7.191 1 96.75 50 ALA B N 1
ATOM 1404 C CA . ALA B 1 50 ? -13.008 -8.211 7.684 1 96.75 50 ALA B CA 1
ATOM 1405 C C . ALA B 1 50 ? -14.016 -9.172 7.047 1 96.75 50 ALA B C 1
ATOM 1407 O O . ALA B 1 50 ? -15.195 -8.844 6.922 1 96.75 50 ALA B O 1
ATOM 1408 N N . ARG B 1 51 ? -13.5 -10.328 6.652 1 96.44 51 ARG B N 1
ATOM 1409 C CA . ARG B 1 51 ? -14.328 -11.312 5.961 1 96.44 51 ARG B CA 1
ATOM 1410 C C . ARG B 1 51 ? -15.547 -11.68 6.801 1 96.44 51 ARG B C 1
ATOM 1412 O O . ARG B 1 51 ? -16.672 -11.734 6.285 1 96.44 51 ARG B O 1
ATOM 1419 N N . GLU B 1 52 ? -15.352 -11.938 8.07 1 95.25 52 GLU B N 1
ATOM 1420 C CA . GLU B 1 52 ? -16.438 -12.367 8.945 1 95.25 52 GLU B CA 1
ATOM 1421 C C . GLU B 1 52 ? -17.531 -11.305 9.016 1 95.25 52 GLU B C 1
ATOM 1423 O O . GLU B 1 52 ? -18.719 -11.633 9.008 1 95.25 52 GLU B O 1
ATOM 1428 N N . ASP B 1 53 ? -17.156 -10.062 9.07 1 94.81 53 ASP B N 1
ATOM 1429 C CA . ASP B 1 53 ? -18.109 -8.969 9.109 1 94.81 53 ASP B CA 1
ATOM 1430 C C . ASP B 1 53 ? -18.875 -8.867 7.789 1 94.81 53 ASP B C 1
ATOM 1432 O O . ASP B 1 53 ? -20.094 -8.625 7.785 1 94.81 53 ASP B O 1
ATOM 1436 N N . ALA B 1 54 ? -18.141 -9.016 6.699 1 93.25 54 ALA B N 1
ATOM 1437 C CA . ALA B 1 54 ? -18.766 -8.969 5.383 1 93.25 54 ALA B CA 1
ATOM 1438 C C . ALA B 1 54 ? -19.812 -10.078 5.223 1 93.25 54 ALA B C 1
ATOM 1440 O O . ALA B 1 54 ? -20.906 -9.836 4.723 1 93.25 54 ALA B O 1
ATOM 1441 N N . GLU B 1 55 ? -19.438 -11.258 5.66 1 93.12 55 GLU B N 1
ATOM 1442 C CA . GLU B 1 55 ? -20.359 -12.391 5.594 1 93.12 55 GLU B CA 1
ATOM 1443 C C . GLU B 1 55 ? -21.609 -12.141 6.426 1 93.12 55 GLU B C 1
ATOM 1445 O O . GLU B 1 55 ? -22.719 -12.391 5.965 1 93.12 55 GLU B O 1
ATOM 1450 N N . ALA B 1 56 ? -21.375 -11.641 7.578 1 93.06 56 ALA B N 1
ATOM 1451 C CA . ALA B 1 56 ? -22.484 -11.367 8.484 1 93.06 56 ALA B CA 1
ATOM 1452 C C . ALA B 1 56 ? -23.422 -10.312 7.895 1 93.06 56 ALA B C 1
ATOM 1454 O O . ALA B 1 56 ? -24.641 -10.359 8.109 1 93.06 56 ALA B O 1
ATOM 1455 N N . ALA B 1 57 ? -22.859 -9.414 7.133 1 91.5 57 ALA B N 1
ATOM 1456 C CA . ALA B 1 57 ? -23.641 -8.32 6.551 1 91.5 57 ALA B CA 1
ATOM 1457 C C . ALA B 1 57 ? -24.281 -8.742 5.23 1 91.5 57 ALA B C 1
ATOM 1459 O O . ALA B 1 57 ? -25.016 -7.969 4.617 1 91.5 57 ALA B O 1
ATOM 1460 N N . GLY B 1 58 ? -23.891 -9.906 4.684 1 90.81 58 GLY B N 1
ATOM 1461 C CA . GLY B 1 58 ? -24.547 -10.461 3.514 1 90.81 58 GLY B CA 1
ATOM 1462 C C . GLY B 1 58 ? -23.859 -10.078 2.211 1 90.81 58 GLY B C 1
ATOM 1463 O O . GLY B 1 58 ? -24.469 -10.18 1.14 1 90.81 58 GLY B O 1
ATOM 1464 N N . TYR B 1 59 ? -22.672 -9.641 2.389 1 88.69 59 TYR B N 1
ATOM 1465 C CA . TYR B 1 59 ? -21.953 -9.312 1.164 1 88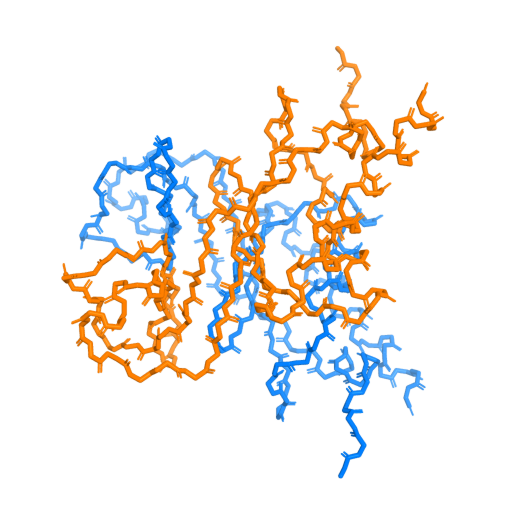.69 59 TYR B CA 1
ATOM 1466 C C . TYR B 1 59 ? -21.469 -10.578 0.464 1 88.69 59 TYR B C 1
ATOM 1468 O O . TYR B 1 59 ? -21.141 -11.57 1.118 1 88.69 59 TYR B O 1
ATOM 1476 N N . GLN B 1 60 ? -21.562 -10.508 -0.925 1 89.12 60 GLN B N 1
ATOM 1477 C CA . GLN B 1 60 ? -20.953 -11.602 -1.687 1 89.12 60 GLN B CA 1
ATOM 1478 C C . GLN B 1 60 ? -19.438 -11.555 -1.589 1 89.12 60 GLN B C 1
ATOM 1480 O O . GLN B 1 60 ? -18.812 -10.516 -1.838 1 89.12 60 GLN B O 1
ATOM 1485 N N . ILE B 1 61 ? -18.875 -12.688 -1.165 1 88.38 61 ILE B N 1
ATOM 1486 C CA . ILE B 1 61 ? -17.438 -12.781 -0.992 1 88.38 61 ILE B CA 1
ATOM 1487 C C . ILE B 1 61 ? -16.812 -13.516 -2.18 1 88.38 61 ILE B C 1
ATOM 1489 O O . ILE B 1 61 ? -17.172 -14.672 -2.451 1 88.38 61 ILE B O 1
ATOM 1493 N N . THR B 1 62 ? -16.031 -12.898 -2.939 1 86 62 THR B N 1
ATOM 1494 C CA . THR B 1 62 ? -15.406 -13.531 -4.102 1 86 62 THR B CA 1
ATOM 1495 C C . THR B 1 62 ? -13.914 -13.758 -3.867 1 86 62 THR B C 1
ATOM 1497 O O . THR B 1 62 ? -13.438 -14.891 -3.943 1 86 62 THR B O 1
ATOM 1500 N N . ASP B 1 63 ? -13.141 -12.703 -3.551 1 94.94 63 ASP B N 1
ATOM 1501 C CA . ASP B 1 63 ? -11.703 -12.789 -3.299 1 94.94 63 ASP B CA 1
ATOM 1502 C C . ASP B 1 63 ? -11.391 -12.5 -1.833 1 94.94 63 ASP B C 1
ATOM 1504 O O . ASP B 1 63 ? -11.812 -11.477 -1.291 1 94.94 63 ASP B O 1
ATOM 1508 N N . ILE B 1 64 ? -10.719 -13.523 -1.225 1 97.69 64 ILE B N 1
ATOM 1509 C CA . ILE B 1 64 ? -10.336 -13.383 0.175 1 97.69 64 ILE B CA 1
ATOM 1510 C C . ILE B 1 64 ? -8.828 -13.164 0.277 1 97.69 64 ILE B C 1
ATOM 1512 O O . ILE B 1 64 ? -8.055 -13.836 -0.411 1 97.69 64 ILE B O 1
ATOM 1516 N N . TYR B 1 65 ? -8.508 -12.219 1.146 1 98.19 65 TYR B N 1
ATOM 1517 C CA . TYR B 1 65 ? -7.098 -11.906 1.366 1 98.19 65 TYR B CA 1
ATOM 1518 C C . TYR B 1 65 ? -6.727 -12.078 2.836 1 98.19 65 TYR B C 1
ATOM 1520 O O . TYR B 1 65 ? -7.539 -11.805 3.723 1 98.19 65 TYR B O 1
ATOM 1528 N N . THR B 1 66 ? -5.551 -12.523 3.012 1 98.56 66 THR B N 1
ATOM 1529 C CA . THR B 1 66 ? -4.965 -12.492 4.348 1 98.56 66 THR B CA 1
ATOM 1530 C C . THR B 1 66 ? -4.176 -11.211 4.566 1 98.56 66 THR B C 1
ATOM 1532 O O . THR B 1 66 ? -3.338 -10.844 3.74 1 98.56 66 THR B O 1
ATOM 1535 N N . ARG B 1 67 ? -4.5 -10.539 5.656 1 98.62 67 ARG B N 1
ATOM 1536 C CA . ARG B 1 67 ? -3.713 -9.375 6.047 1 98.62 67 ARG B CA 1
ATOM 1537 C C . ARG B 1 67 ? -2.492 -9.789 6.863 1 98.62 67 ARG B C 1
ATOM 1539 O O . ARG B 1 67 ? -2.611 -10.531 7.836 1 98.62 67 ARG B O 1
ATOM 1546 N N . ILE B 1 68 ? -1.327 -9.352 6.445 1 97.94 68 ILE B N 1
ATOM 1547 C CA . ILE B 1 68 ? -0.076 -9.523 7.176 1 97.94 68 ILE B CA 1
ATOM 1548 C C . ILE B 1 68 ? 0.502 -8.156 7.531 1 97.94 68 ILE B C 1
ATOM 1550 O O . ILE B 1 68 ? 0.791 -7.344 6.645 1 97.94 68 ILE B O 1
ATOM 1554 N N . THR B 1 69 ? 0.629 -7.84 8.773 1 96.56 69 THR B N 1
ATOM 1555 C CA . THR B 1 69 ? 1.196 -6.578 9.234 1 96.56 69 THR B CA 1
ATOM 1556 C C . THR B 1 69 ? 2.705 -6.703 9.43 1 96.56 69 THR B C 1
ATOM 1558 O O . THR B 1 69 ? 3.182 -7.652 10.055 1 96.56 69 THR B O 1
ATOM 1561 N N . LEU B 1 70 ? 3.438 -5.742 8.82 1 94.38 70 LEU B N 1
ATOM 1562 C CA . LEU B 1 70 ? 4.891 -5.688 8.945 1 94.38 70 LEU B CA 1
ATOM 1563 C C . LEU B 1 70 ? 5.301 -4.762 10.086 1 94.38 70 LEU B C 1
ATOM 1565 O O . LEU B 1 70 ? 5.043 -3.555 10.031 1 94.38 70 LEU B O 1
ATOM 1569 N N . ARG B 1 71 ? 5.926 -5.316 11.023 1 89 71 ARG B N 1
ATOM 1570 C CA . ARG B 1 71 ? 6.449 -4.543 12.141 1 89 71 ARG B CA 1
ATOM 1571 C C . ARG B 1 7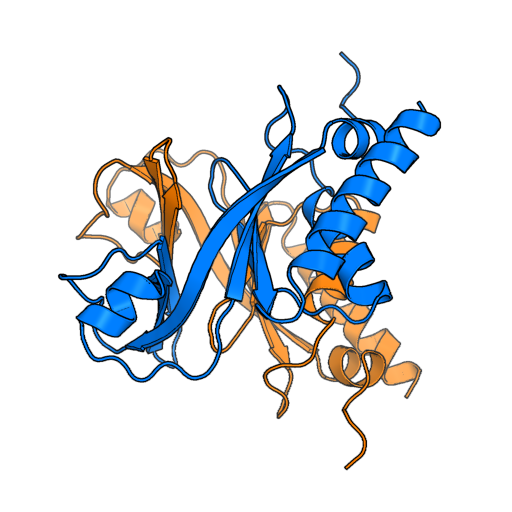1 ? 7.965 -4.688 12.25 1 89 71 ARG B C 1
ATOM 1573 O O . ARG B 1 71 ? 8.516 -5.75 11.953 1 89 71 ARG B O 1
ATOM 1580 N N . VAL B 1 72 ? 8.539 -3.527 12.367 1 83.06 72 VAL B N 1
ATOM 1581 C CA . VAL B 1 72 ? 9.961 -3.561 12.695 1 83.06 72 VAL B CA 1
ATOM 1582 C C . VAL B 1 72 ? 10.164 -3.115 14.141 1 83.06 72 VAL B C 1
ATOM 1584 O O . VAL B 1 72 ? 9.664 -2.066 14.555 1 83.06 72 VAL B O 1
ATOM 1587 N N . GLU B 1 73 ? 10.75 -3.867 14.828 1 74.5 73 GLU B N 1
ATOM 1588 C CA . GLU B 1 73 ? 11.031 -3.514 16.219 1 74.5 73 GLU B CA 1
ATOM 1589 C C . GLU B 1 73 ? 11.836 -2.219 16.312 1 74.5 73 GLU B C 1
ATOM 1591 O O . GLU B 1 73 ? 12.836 -2.053 15.609 1 74.5 73 GLU B O 1
ATOM 1596 N N . SER B 1 74 ? 11.367 -1.289 17.078 1 59.25 74 SER B N 1
ATOM 1597 C CA . SER B 1 74 ? 12.047 -0.077 17.516 1 59.25 74 SER B CA 1
ATOM 1598 C C . SER B 1 74 ? 12.266 0.887 16.359 1 59.25 74 SER B C 1
ATOM 1600 O O . SER B 1 74 ? 13.023 1.849 16.469 1 59.25 74 SER B O 1
ATOM 1602 N N . SER B 1 75 ? 12.016 0.545 15.117 1 57.41 75 SER B N 1
ATOM 1603 C CA . SER B 1 75 ? 12.25 1.519 14.055 1 57.41 75 SER B CA 1
ATOM 1604 C C . SER B 1 75 ? 11.008 1.702 13.188 1 57.41 75 SER B C 1
ATOM 1606 O O . SER B 1 75 ? 10.445 0.729 12.68 1 57.41 75 SER B O 1
ATOM 1608 N N . PRO B 1 76 ? 10.32 2.752 13.461 1 53.38 76 PRO B N 1
ATOM 1609 C CA . PRO B 1 76 ? 9.156 2.9 12.586 1 53.38 76 PRO B CA 1
ATOM 1610 C C . PRO B 1 76 ? 9.523 2.842 11.102 1 53.38 76 PRO B C 1
ATOM 1612 O O . PRO B 1 76 ? 8.945 2.047 10.352 1 53.38 76 PRO B O 1
ATOM 1615 N N . GLN B 1 77 ? 10.016 4.168 10.617 1 53.75 77 GLN B N 1
ATOM 1616 C CA . GLN B 1 77 ? 9.969 4.699 9.266 1 53.75 77 GLN B CA 1
ATOM 1617 C C . GLN B 1 77 ? 11.211 4.305 8.477 1 53.75 77 GLN B C 1
ATOM 1619 O O . GLN B 1 77 ? 12.266 4.926 8.617 1 53.75 77 GLN B O 1
ATOM 1624 N N . ALA B 1 78 ? 11.516 2.943 8.406 1 58.66 78 ALA B N 1
ATOM 1625 C CA . ALA B 1 78 ? 12.719 2.793 7.586 1 58.66 78 ALA B CA 1
ATOM 1626 C C . ALA B 1 78 ? 12.367 2.523 6.129 1 58.66 78 ALA B C 1
ATOM 1628 O O . ALA B 1 78 ? 11.508 1.684 5.836 1 58.66 78 ALA B O 1
ATOM 1629 N N . VAL B 1 79 ? 12.898 3.268 5.297 1 64.94 79 VAL B N 1
ATOM 1630 C CA . VAL B 1 79 ? 12.773 3.258 3.844 1 64.94 79 VAL B CA 1
ATOM 1631 C C . VAL B 1 79 ? 13.227 1.904 3.297 1 64.94 79 VAL B C 1
ATOM 1633 O O . VAL B 1 79 ? 14.25 1.369 3.717 1 64.94 79 VAL B O 1
ATOM 1636 N N . GLY B 1 80 ? 12.391 1.223 2.629 1 82.69 80 GLY B N 1
ATOM 1637 C CA . GLY B 1 80 ? 12.859 0.092 1.846 1 82.69 80 GLY B CA 1
ATOM 1638 C C . GLY B 1 80 ? 12.289 -1.235 2.309 1 82.69 80 GLY B C 1
ATOM 1639 O O . GLY B 1 80 ? 12.305 -2.217 1.563 1 82.69 80 GLY B O 1
ATOM 1640 N N . LEU B 1 81 ? 11.852 -1.332 3.566 1 87.94 81 LEU B N 1
ATOM 1641 C CA . LEU B 1 81 ? 11.383 -2.623 4.062 1 87.94 81 LEU B CA 1
ATOM 1642 C C . LEU B 1 81 ? 10.227 -3.141 3.217 1 87.94 81 LEU B C 1
ATOM 1644 O O . LEU B 1 81 ? 10.234 -4.293 2.779 1 87.94 81 LEU B O 1
ATOM 1648 N N . THR B 1 82 ? 9.266 -2.293 2.977 1 89.38 82 THR B N 1
ATOM 1649 C CA . THR B 1 82 ? 8.078 -2.695 2.23 1 89.38 82 THR B CA 1
ATOM 1650 C C . THR B 1 82 ? 8.445 -3.068 0.796 1 89.38 82 THR B C 1
ATOM 1652 O O . THR B 1 82 ? 7.922 -4.043 0.252 1 89.38 82 THR B O 1
ATOM 1655 N N . SER B 1 83 ? 9.375 -2.322 0.202 1 91.62 83 SER B N 1
ATOM 1656 C CA . SER B 1 83 ? 9.812 -2.625 -1.155 1 91.62 83 SER B CA 1
ATOM 1657 C C . SER B 1 83 ? 10.5 -3.984 -1.225 1 91.62 83 SER B C 1
ATOM 1659 O O . SER B 1 83 ? 10.266 -4.758 -2.154 1 91.62 83 SER B O 1
ATOM 1661 N N . ALA B 1 84 ? 11.273 -4.254 -0.249 1 91.88 84 ALA B N 1
ATOM 1662 C CA . ALA B 1 84 ? 11.984 -5.531 -0.207 1 91.88 84 ALA B CA 1
ATOM 1663 C C . ALA B 1 84 ? 11.008 -6.695 -0.048 1 91.88 84 ALA B C 1
ATOM 1665 O O . ALA B 1 84 ? 11.148 -7.719 -0.721 1 91.88 84 ALA B O 1
ATOM 1666 N N . VAL B 1 85 ? 10.07 -6.5 0.796 1 94.31 85 VAL B N 1
ATOM 1667 C CA . VAL B 1 85 ? 9.062 -7.531 1.057 1 94.31 85 VAL B CA 1
ATOM 1668 C C . VAL B 1 85 ? 8.234 -7.77 -0.201 1 94.31 85 VAL B C 1
ATOM 1670 O O . VAL B 1 85 ? 8.047 -8.914 -0.622 1 94.31 85 VAL B O 1
ATOM 1673 N N . ALA B 1 86 ? 7.773 -6.707 -0.802 1 93.44 86 ALA B N 1
ATOM 1674 C CA . ALA B 1 86 ? 6.965 -6.82 -2.014 1 93.44 86 ALA B CA 1
ATOM 1675 C C . ALA B 1 86 ? 7.742 -7.508 -3.131 1 93.44 86 ALA B C 1
ATOM 1677 O O . ALA B 1 86 ? 7.195 -8.336 -3.859 1 93.44 86 ALA B O 1
ATOM 1678 N N . GLN B 1 87 ? 9.016 -7.199 -3.215 1 92.5 87 GLN B N 1
ATOM 1679 C CA . GLN B 1 87 ? 9.859 -7.801 -4.238 1 92.5 87 GLN B CA 1
ATOM 1680 C C . GLN B 1 87 ? 10.047 -9.297 -3.99 1 92.5 87 GLN B C 1
ATOM 1682 O O . GLN B 1 87 ? 10.008 -10.094 -4.926 1 92.5 87 GLN B O 1
ATOM 1687 N N . ALA B 1 88 ? 10.281 -9.602 -2.789 1 94.44 88 ALA B N 1
ATOM 1688 C CA . ALA B 1 88 ? 10.461 -11.008 -2.438 1 94.44 88 ALA B CA 1
ATOM 1689 C C . ALA B 1 88 ? 9.219 -11.828 -2.777 1 94.44 88 ALA B C 1
ATOM 1691 O O . ALA B 1 88 ? 9.32 -12.914 -3.354 1 94.44 88 ALA B O 1
ATOM 1692 N N . LEU B 1 89 ? 8.07 -11.336 -2.463 1 95.69 89 LEU B N 1
ATOM 1693 C CA . LEU B 1 89 ? 6.812 -12.023 -2.76 1 95.69 89 LEU B CA 1
ATOM 1694 C C . LEU B 1 89 ? 6.605 -12.148 -4.266 1 95.69 89 LEU B C 1
ATOM 1696 O O . LEU B 1 89 ? 6.273 -13.227 -4.762 1 95.69 89 LEU B O 1
ATOM 1700 N N . SER B 1 90 ? 6.867 -11.094 -4.953 1 92.94 90 SER B N 1
ATOM 1701 C CA . SER B 1 90 ? 6.695 -11.086 -6.402 1 92.94 90 SER B CA 1
ATOM 1702 C C . SER B 1 90 ? 7.625 -12.086 -7.078 1 92.94 90 SER B C 1
ATOM 1704 O O . SER B 1 90 ? 7.23 -12.758 -8.039 1 92.94 90 SER B O 1
ATOM 1706 N N . ALA B 1 91 ? 8.852 -12.188 -6.617 1 91.56 91 ALA B N 1
ATOM 1707 C CA . ALA B 1 91 ? 9.836 -13.109 -7.172 1 91.56 91 ALA B CA 1
ATOM 1708 C C . ALA B 1 91 ? 9.352 -14.555 -7.066 1 91.56 91 ALA B C 1
ATOM 1710 O O . ALA B 1 91 ? 9.789 -15.422 -7.828 1 91.56 91 ALA B O 1
ATOM 1711 N N . ARG B 1 92 ? 8.43 -14.781 -6.168 1 93.31 92 ARG B N 1
ATOM 1712 C CA . ARG B 1 92 ? 7.855 -16.109 -5.992 1 93.31 92 ARG B CA 1
ATOM 1713 C C . ARG B 1 92 ? 6.441 -16.188 -6.562 1 93.31 92 ARG B C 1
ATOM 1715 O O . ARG B 1 92 ? 5.691 -17.109 -6.27 1 93.31 92 ARG B O 1
ATOM 1722 N N . SER B 1 93 ? 6.07 -15.156 -7.285 1 91.75 93 SER B N 1
ATOM 1723 C CA . SER B 1 93 ? 4.777 -15.078 -7.953 1 91.75 93 SER B CA 1
ATOM 1724 C C . SER B 1 93 ? 3.635 -15.031 -6.941 1 91.75 93 SER B C 1
ATOM 1726 O O . SER B 1 93 ? 2.561 -15.586 -7.184 1 91.75 93 SER B O 1
ATOM 1728 N N . ILE B 1 94 ? 3.885 -14.5 -5.793 1 93.88 94 ILE B N 1
ATOM 1729 C CA . ILE B 1 94 ? 2.834 -14.234 -4.816 1 93.88 94 ILE B CA 1
ATOM 1730 C C . ILE B 1 94 ? 2.375 -12.781 -4.938 1 93.88 94 ILE B C 1
ATOM 1732 O O . ILE B 1 94 ? 3.109 -11.859 -4.574 1 93.88 94 ILE B O 1
ATOM 1736 N N . PRO B 1 95 ? 1.2 -12.562 -5.469 1 92.69 95 PRO B N 1
ATOM 1737 C CA . PRO B 1 95 ? 0.706 -11.188 -5.535 1 92.69 95 PRO B CA 1
ATOM 1738 C C . PRO B 1 95 ? 0.418 -10.602 -4.156 1 92.69 95 PRO B C 1
ATOM 1740 O O . PRO B 1 95 ? 0.082 -11.336 -3.225 1 92.69 95 PRO B O 1
ATOM 1743 N N . CYS B 1 96 ? 0.595 -9.328 -4.043 1 93.88 96 CYS B N 1
ATOM 1744 C CA . CYS B 1 96 ? 0.227 -8.695 -2.783 1 93.88 96 CYS B CA 1
ATOM 1745 C C . CYS B 1 96 ? -0.189 -7.242 -3.004 1 93.88 96 CYS B C 1
ATOM 1747 O O . CYS B 1 96 ? 0.368 -6.555 -3.863 1 93.88 96 CYS B O 1
ATOM 1749 N N . ASN B 1 97 ? -1.16 -6.82 -2.258 1 95.12 97 ASN B N 1
ATOM 1750 C CA . ASN B 1 97 ? -1.508 -5.414 -2.102 1 95.12 97 ASN B CA 1
ATOM 1751 C C . ASN B 1 97 ? -0.911 -4.828 -0.825 1 95.12 97 ASN B C 1
ATOM 1753 O O . ASN B 1 97 ? -0.861 -5.5 0.207 1 95.12 97 ASN B O 1
ATOM 1757 N N . VAL B 1 98 ? -0.435 -3.639 -0.946 1 95.81 98 VAL B N 1
ATOM 1758 C CA . VAL B 1 98 ? 0.141 -2.977 0.22 1 95.81 98 VAL B CA 1
ATOM 1759 C C . VAL B 1 98 ? -0.723 -1.781 0.614 1 95.81 98 VAL B C 1
ATOM 1761 O O . VAL B 1 98 ? -1.16 -1.013 -0.246 1 95.81 98 VAL B O 1
ATOM 1764 N N . ILE B 1 99 ? -1.058 -1.643 1.841 1 97.19 99 ILE B N 1
ATOM 1765 C CA . ILE B 1 99 ? -1.679 -0.456 2.42 1 97.19 99 ILE B CA 1
ATOM 1766 C C . ILE B 1 99 ? -0.833 0.053 3.584 1 97.19 99 ILE B C 1
ATOM 1768 O O . ILE B 1 99 ? -0.803 -0.562 4.652 1 97.19 99 ILE B O 1
ATOM 1772 N N . ALA B 1 100 ? -0.167 1.154 3.334 1 96 100 ALA B N 1
ATOM 1773 C CA . ALA B 1 100 ? 0.681 1.761 4.355 1 96 100 ALA B CA 1
ATOM 1774 C C . ALA B 1 100 ? -0.136 2.645 5.293 1 96 100 ALA B C 1
ATOM 1776 O O . ALA B 1 100 ? -0.825 3.564 4.848 1 96 100 ALA B O 1
ATOM 1777 N N . GLY B 1 101 ? -0.118 2.375 6.555 1 95.19 101 GLY B N 1
ATOM 1778 C CA . GLY B 1 101 ? -0.6 3.281 7.582 1 95.19 101 GLY B CA 1
ATOM 1779 C C . GLY B 1 101 ? 0.481 4.199 8.125 1 95.19 101 GLY B C 1
ATOM 1780 O O . GLY B 1 101 ? 1.553 4.32 7.527 1 95.19 101 GLY B O 1
ATOM 1781 N N . PHE B 1 102 ? 0.123 4.906 9.164 1 92.56 102 PHE B N 1
ATOM 1782 C CA . PHE B 1 102 ? 1.095 5.75 9.852 1 92.56 102 PHE B CA 1
ATOM 1783 C C . PHE B 1 102 ? 2.068 4.906 10.664 1 92.56 102 PHE B C 1
ATOM 1785 O O . PHE B 1 102 ? 3.262 5.211 10.727 1 92.56 102 PHE B O 1
ATOM 1792 N N . TYR B 1 103 ? 1.644 3.814 11.18 1 92 103 TYR B N 1
ATOM 1793 C CA . TYR B 1 103 ? 2.463 3.047 12.109 1 92 103 TYR B CA 1
ATOM 1794 C C . TYR B 1 103 ? 3.057 1.82 11.43 1 92 103 TYR B C 1
ATOM 1796 O O . TYR B 1 103 ? 4.223 1.486 11.648 1 92 103 TYR B O 1
ATOM 1804 N N . HIS B 1 104 ? 2.254 1.146 10.688 1 92.75 104 HIS B N 1
ATOM 1805 C CA . HIS B 1 104 ? 2.705 -0.099 10.07 1 92.75 104 HIS B CA 1
ATOM 1806 C C . HIS B 1 104 ? 2.334 -0.154 8.594 1 92.75 104 HIS B C 1
ATOM 1808 O O . HIS B 1 104 ? 1.416 0.542 8.156 1 92.75 104 HIS B O 1
ATOM 1814 N N . ASP B 1 105 ? 3.078 -0.975 7.926 1 94.81 105 ASP B N 1
ATOM 1815 C CA . ASP B 1 105 ? 2.66 -1.417 6.598 1 94.81 105 ASP B CA 1
ATOM 1816 C C . ASP B 1 105 ? 1.887 -2.73 6.676 1 94.81 105 ASP B C 1
ATOM 1818 O O . ASP B 1 105 ? 2.24 -3.621 7.453 1 94.81 105 ASP B O 1
ATOM 1822 N N . HIS B 1 106 ? 0.836 -2.836 5.883 1 96.56 106 HIS B N 1
ATOM 1823 C CA . HIS B 1 106 ? 0.006 -4.035 5.805 1 96.56 106 HIS B CA 1
ATOM 1824 C C . HIS B 1 106 ? -0.008 -4.605 4.395 1 96.56 106 HIS B C 1
ATOM 1826 O O . HIS B 1 106 ? -0.202 -3.871 3.422 1 96.56 106 HIS B O 1
ATOM 1832 N N . ILE B 1 107 ? 0.208 -5.871 4.375 1 96.75 107 ILE B N 1
ATOM 1833 C CA . ILE B 1 107 ? 0.182 -6.582 3.102 1 96.75 107 ILE B CA 1
ATOM 1834 C C . ILE B 1 107 ? -1.053 -7.477 3.037 1 96.75 107 ILE B C 1
ATOM 1836 O O . ILE B 1 107 ? -1.438 -8.086 4.039 1 96.75 107 ILE B O 1
ATOM 1840 N N . PHE B 1 108 ? -1.611 -7.578 1.868 1 97.56 108 PHE B N 1
ATOM 1841 C CA . PHE B 1 108 ? -2.75 -8.453 1.616 1 97.56 108 PHE B CA 1
ATOM 1842 C C . PHE B 1 108 ? -2.434 -9.445 0.506 1 97.56 108 PHE B C 1
ATOM 1844 O O . PHE B 1 108 ? -2.205 -9.055 -0.64 1 97.56 108 PHE B O 1
ATOM 1851 N N . VAL B 1 109 ? -2.361 -10.727 0.856 1 97.19 109 VAL B N 1
ATOM 1852 C CA . VAL B 1 109 ? -2.086 -11.789 -0.105 1 97.19 109 VAL B CA 1
ATOM 1853 C C . VAL B 1 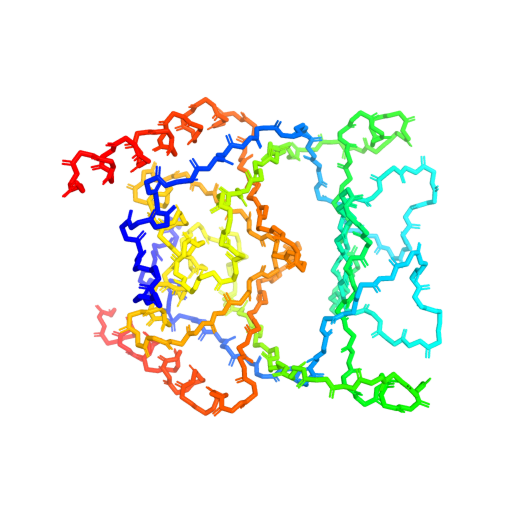109 ? -3.314 -12.68 -0.256 1 97.19 109 VAL B C 1
ATOM 1855 O O . VAL B 1 109 ? -4.121 -12.797 0.669 1 97.19 109 VAL B O 1
ATOM 1858 N N . PRO B 1 110 ? -3.479 -13.25 -1.432 1 97.38 110 PRO B N 1
ATOM 1859 C CA . PRO B 1 110 ? -4.59 -14.203 -1.539 1 97.38 110 PRO B CA 1
ATOM 1860 C C . PRO B 1 110 ? -4.578 -15.25 -0.43 1 97.38 110 PRO B C 1
ATOM 1862 O O . PRO B 1 110 ? -3.52 -15.797 -0.106 1 97.38 110 PRO B O 1
ATOM 1865 N N . LYS B 1 111 ? -5.73 -15.484 0.113 1 98.06 111 LYS B N 1
ATOM 1866 C CA . LYS B 1 111 ? -5.852 -16.422 1.229 1 98.06 111 LYS B CA 1
ATOM 1867 C C . LYS B 1 111 ? -5.184 -17.75 0.904 1 98.06 111 LYS B C 1
ATOM 1869 O O . LYS B 1 111 ? -4.508 -18.344 1.753 1 98.06 111 LYS B O 1
ATOM 1874 N N . ARG B 1 112 ? -5.285 -18.203 -0.313 1 97.75 112 ARG B N 1
ATOM 1875 C CA . ARG B 1 112 ? -4.758 -19.5 -0.723 1 97.75 112 ARG B CA 1
ATOM 1876 C C . ARG B 1 112 ? -3.232 -19.516 -0.654 1 97.75 112 ARG B C 1
ATOM 1878 O O . ARG B 1 112 ? -2.615 -20.578 -0.678 1 97.75 112 ARG B O 1
ATOM 1885 N N . MET B 1 113 ? -2.646 -18.328 -0.522 1 97.81 113 MET B N 1
ATOM 1886 C CA . MET B 1 113 ? -1.188 -18.25 -0.547 1 97.81 113 MET B CA 1
ATOM 1887 C C . MET B 1 113 ? -0.642 -17.797 0.806 1 97.81 113 MET B C 1
ATOM 1889 O O . MET B 1 113 ? 0.536 -17.453 0.922 1 97.81 113 MET B O 1
ATOM 1893 N N . THR B 1 114 ? -1.428 -17.812 1.812 1 98.31 114 THR B N 1
ATOM 1894 C CA . THR B 1 114 ? -1.062 -17.328 3.141 1 98.31 114 THR B CA 1
ATOM 1895 C C . THR B 1 114 ? 0.179 -18.047 3.654 1 98.31 114 THR B C 1
ATOM 1897 O O . THR B 1 114 ? 1.151 -17.422 4.062 1 98.31 114 THR B O 1
ATOM 1900 N N . ASP B 1 115 ? 0.154 -19.359 3.602 1 98.38 115 ASP B N 1
ATOM 1901 C CA . ASP B 1 115 ? 1.248 -20.141 4.156 1 98.38 115 ASP B CA 1
ATOM 1902 C C . ASP B 1 115 ? 2.555 -19.875 3.416 1 98.38 115 ASP B C 1
ATOM 1904 O O . ASP B 1 115 ? 3.602 -19.688 4.039 1 98.38 115 ASP B O 1
ATOM 1908 N N . ASP B 1 116 ? 2.48 -19.812 2.148 1 98.31 116 ASP B N 1
ATOM 1909 C CA . ASP B 1 116 ? 3.664 -19.516 1.348 1 98.31 116 ASP B CA 1
ATOM 1910 C C . ASP B 1 116 ? 4.223 -18.141 1.679 1 98.31 116 ASP B C 1
ATOM 1912 O O . ASP B 1 116 ? 5.438 -17.969 1.811 1 98.31 116 ASP B O 1
ATOM 1916 N N . ALA B 1 117 ? 3.312 -17.203 1.803 1 98.06 117 ALA B N 1
ATOM 1917 C CA . ALA B 1 117 ? 3.725 -15.828 2.047 1 98.06 117 ALA B CA 1
ATOM 1918 C C . ALA B 1 117 ? 4.406 -15.695 3.406 1 98.06 117 ALA B C 1
ATOM 1920 O O . ALA B 1 117 ? 5.504 -15.148 3.504 1 98.06 117 ALA B O 1
ATOM 1921 N N . ILE B 1 118 ? 3.795 -16.203 4.453 1 98.12 118 ILE B N 1
ATOM 1922 C CA . ILE B 1 118 ? 4.32 -16.016 5.801 1 98.12 118 ILE B CA 1
ATOM 1923 C C . ILE B 1 118 ? 5.637 -16.766 5.949 1 98.12 118 ILE B C 1
ATOM 1925 O O . ILE B 1 118 ? 6.559 -16.312 6.629 1 98.12 118 ILE B O 1
ATOM 1929 N N . GLU B 1 119 ? 5.734 -17.891 5.359 1 98 119 GLU B N 1
ATOM 1930 C CA . GLU B 1 119 ? 6.977 -18.656 5.391 1 98 119 GLU B CA 1
ATOM 1931 C C . GLU B 1 119 ? 8.102 -17.891 4.691 1 98 119 GLU B C 1
ATOM 1933 O O . GLU B 1 119 ? 9.227 -17.844 5.191 1 98 119 GLU B O 1
ATOM 1938 N N . LEU B 1 120 ? 7.762 -17.344 3.584 1 97.81 120 LEU B N 1
ATOM 1939 C CA . LEU B 1 120 ? 8.75 -16.562 2.848 1 97.81 120 LEU B CA 1
ATOM 1940 C C . LEU B 1 120 ? 9.25 -15.398 3.688 1 97.81 120 LEU B C 1
ATOM 1942 O O . LEU B 1 120 ? 10.453 -15.117 3.719 1 97.81 120 LEU B O 1
ATOM 1946 N N . LEU B 1 121 ? 8.352 -14.711 4.336 1 96.88 121 LEU B N 1
ATOM 1947 C CA . LEU B 1 121 ? 8.719 -13.547 5.129 1 96.88 121 LEU B CA 1
ATOM 1948 C C . LEU B 1 121 ? 9.57 -13.953 6.328 1 96.88 121 LEU B C 1
ATOM 1950 O O . LEU B 1 121 ? 10.516 -13.25 6.688 1 96.88 121 LEU B O 1
ATOM 1954 N N . ARG B 1 122 ? 9.234 -15.062 6.863 1 95.75 122 ARG B N 1
ATOM 1955 C CA . ARG B 1 122 ? 10.055 -15.594 7.953 1 95.75 122 ARG B CA 1
ATOM 1956 C C . ARG B 1 122 ? 11.453 -15.945 7.469 1 95.75 122 ARG B C 1
ATOM 1958 O O . ARG B 1 122 ? 12.445 -15.641 8.141 1 95.75 122 ARG B O 1
ATOM 1965 N N . ASP B 1 123 ? 11.5 -16.562 6.355 1 96.06 123 ASP B N 1
ATOM 1966 C CA . ASP B 1 123 ? 12.789 -16.906 5.762 1 96.06 123 ASP B CA 1
ATOM 1967 C C . ASP B 1 123 ? 13.609 -15.656 5.453 1 96.06 123 ASP B C 1
ATOM 1969 O O . ASP B 1 123 ? 14.828 -15.648 5.629 1 96.06 123 ASP B O 1
ATOM 1973 N N . LEU B 1 124 ? 12.93 -14.664 4.945 1 94.69 124 LEU B N 1
ATOM 1974 C CA . LEU B 1 124 ? 13.578 -13.398 4.637 1 94.69 124 LEU B CA 1
ATOM 1975 C C . LEU B 1 124 ? 14.227 -12.797 5.883 1 94.69 124 LEU B C 1
ATOM 1977 O O . LEU B 1 124 ? 15.359 -12.328 5.832 1 94.69 124 LEU B O 1
ATOM 1981 N N . SER B 1 125 ? 13.539 -12.789 6.941 1 93.19 125 SER B N 1
ATOM 1982 C CA . SER B 1 125 ? 14.039 -12.273 8.211 1 93.19 125 SER B CA 1
ATOM 1983 C C . SER B 1 125 ? 15.203 -13.109 8.727 1 93.19 125 SER B C 1
ATOM 1985 O O . SER B 1 125 ? 16.219 -12.57 9.156 1 93.19 125 SER B O 1
ATOM 1987 N N . LYS B 1 126 ? 15.141 -14.414 8.656 1 95.06 126 LYS B N 1
ATOM 1988 C CA . LYS B 1 126 ? 16.188 -15.32 9.109 1 95.06 126 LYS B CA 1
ATOM 1989 C C . LYS B 1 126 ? 17.469 -15.133 8.297 1 95.06 126 LYS B C 1
ATOM 1991 O O . LYS B 1 126 ? 18.562 -15.133 8.859 1 95.06 126 LYS B O 1
ATOM 1996 N N . GLN B 1 127 ? 17.25 -14.992 7.016 1 93.88 127 GLN B N 1
ATOM 1997 C CA . GLN B 1 127 ? 18.406 -14.781 6.148 1 93.88 127 GLN B CA 1
ATOM 1998 C C . GLN B 1 127 ? 19.125 -13.492 6.516 1 93.88 127 GLN B C 1
ATOM 2000 O O . GLN B 1 127 ? 20.359 -13.469 6.555 1 93.88 127 GLN B O 1
ATOM 2005 N N . ALA B 1 128 ? 18.344 -12.5 6.762 1 91.69 128 ALA B N 1
ATOM 2006 C CA . ALA B 1 128 ? 18.953 -11.219 7.137 1 91.69 128 ALA B CA 1
ATOM 2007 C C . ALA B 1 128 ? 19.672 -11.32 8.477 1 91.69 128 ALA B C 1
ATOM 2009 O O . ALA B 1 128 ? 20.703 -10.68 8.68 1 91.69 128 ALA B O 1
ATOM 2010 N N . GLN B 1 129 ? 19.141 -12.078 9.375 1 91.19 129 GLN B N 1
ATOM 2011 C CA . GLN B 1 129 ? 19.781 -12.297 10.664 1 91.19 129 GLN B CA 1
ATOM 2012 C C . GLN B 1 129 ? 21.109 -13.039 10.516 1 91.19 129 GLN B C 1
ATOM 2014 O O . GLN B 1 129 ? 22.031 -12.828 11.297 1 91.19 129 GLN B O 1
ATOM 2019 N N . GLY B 1 130 ? 21.141 -13.875 9.547 1 89.12 130 GLY B N 1
ATOM 2020 C CA . GLY B 1 130 ? 22.359 -14.625 9.297 1 89.12 130 GLY B CA 1
ATOM 2021 C C . GLY B 1 130 ? 23.484 -13.773 8.734 1 89.12 130 GLY B C 1
ATOM 2022 O O . GLY B 1 130 ? 24.656 -14.094 8.906 1 89.12 130 GLY B O 1
ATOM 2023 N N . TRP B 1 131 ? 23.109 -12.711 8.055 1 82.19 131 TRP B N 1
ATOM 2024 C CA . TRP B 1 131 ? 24.094 -11.82 7.438 1 82.19 131 TRP B CA 1
ATOM 2025 C C . TRP B 1 131 ? 24.656 -10.844 8.461 1 82.19 131 TRP B C 1
ATOM 2027 O O . TRP B 1 131 ? 25.75 -10.289 8.266 1 82.19 131 TRP B O 1
ATOM 2037 N N . LEU B 1 132 ? 23.891 -10.672 9.445 1 79.69 132 LEU B N 1
ATOM 2038 C CA . LEU B 1 132 ? 24.312 -9.711 10.453 1 79.69 132 LEU B CA 1
ATOM 2039 C C . LEU B 1 132 ? 25.172 -10.383 11.516 1 79.69 132 LEU B C 1
ATOM 2041 O O . LEU B 1 132 ? 26.125 -9.781 12.023 1 79.69 132 LEU B O 1
#

Foldseek 3Di:
DPPQDLLNQLLQKDKDWDAKWAKDFDQDDDDQFDFPDWDQDPVGIITIGGPVRCVVVPHDGDFMWIKIKIDGPPDFDDPDNVVVLCVQCVVVPWDWDWDDDPGIIIIITTPVCVVVSVVSSVVSNVVSNVVD/DPPQDLLNQLLQKDKDWDAKWAKDFDQDDDDQFDFPDWDQDPVGIITIGGPVRCVVVPHDGDFMWIKIKIDGPPDFDDPDNVVVLCVQCVVVPWDWDWDDDPGIIIIITTPVCVVVSVVSSVVSNVVSNVVD